Protein AF-A0A524K659-F1 (afdb_monomer)

Mean predicted aligned error: 11.23 Å

Structure (mmCIF, N/CA/C/O backbone):
data_AF-A0A524K659-F1
#
_entry.id   AF-A0A524K659-F1
#
loop_
_atom_site.group_PDB
_atom_site.id
_atom_site.type_symbol
_atom_site.label_atom_id
_atom_site.label_alt_id
_atom_site.label_comp_id
_atom_site.label_asym_id
_atom_site.label_entity_id
_atom_site.label_seq_id
_atom_site.pdbx_PDB_ins_code
_atom_site.Cartn_x
_atom_site.Cartn_y
_atom_site.Cartn_z
_atom_site.occupancy
_atom_site.B_iso_or_equiv
_atom_site.auth_seq_id
_atom_site.auth_comp_id
_atom_site.auth_asym_id
_atom_site.auth_atom_id
_atom_site.pdbx_PDB_model_num
ATOM 1 N N . MET A 1 1 ? -24.988 19.907 62.486 1.00 38.59 1 MET A N 1
ATOM 2 C CA . MET A 1 1 ? -24.128 20.041 61.292 1.00 38.59 1 MET A CA 1
ATOM 3 C C . MET A 1 1 ? -24.086 18.661 60.640 1.00 38.59 1 MET A C 1
ATOM 5 O O . MET A 1 1 ? -23.495 17.767 61.225 1.00 38.59 1 MET A O 1
ATOM 9 N N . LYS A 1 2 ? -24.853 18.416 59.565 1.00 42.53 2 LYS A N 1
ATOM 10 C CA . LYS A 1 2 ? -24.821 17.120 58.858 1.00 42.53 2 LYS A CA 1
ATOM 11 C C . LYS A 1 2 ? -23.506 17.063 58.080 1.00 42.53 2 LYS A C 1
ATOM 13 O O . LYS A 1 2 ? -23.316 17.864 57.170 1.00 42.53 2 LYS A O 1
ATOM 18 N N . THR A 1 3 ? -22.598 16.177 58.468 1.00 45.66 3 THR A N 1
ATOM 19 C CA . THR A 1 3 ? -21.367 15.904 57.721 1.00 45.66 3 THR A CA 1
ATOM 20 C C . THR A 1 3 ? -21.771 15.286 56.385 1.00 45.66 3 THR A C 1
ATOM 22 O O . THR A 1 3 ? -22.383 14.218 56.377 1.00 45.66 3 THR A O 1
ATOM 25 N N . ARG A 1 4 ? -21.515 15.971 55.264 1.00 50.81 4 ARG A N 1
ATOM 26 C CA . ARG A 1 4 ? -21.726 15.377 53.937 1.00 50.81 4 ARG A CA 1
ATOM 27 C C . ARG A 1 4 ? -20.759 14.196 53.784 1.00 50.81 4 ARG A C 1
ATOM 29 O O . ARG A 1 4 ? -19.587 14.330 54.134 1.00 50.81 4 ARG A O 1
ATOM 36 N N . LYS A 1 5 ? -21.250 13.045 53.321 1.00 61.84 5 LYS A N 1
ATOM 37 C CA . LYS A 1 5 ? -20.415 11.873 53.019 1.00 61.84 5 LYS A CA 1
ATOM 38 C C . LYS A 1 5 ? -19.770 12.053 51.642 1.00 61.84 5 LYS A C 1
ATOM 40 O O . LYS A 1 5 ? -20.394 12.602 50.739 1.00 61.84 5 LYS A O 1
ATOM 45 N N . THR A 1 6 ? -18.533 11.594 51.492 1.00 60.25 6 THR A N 1
ATOM 46 C CA . THR A 1 6 ? -17.820 11.517 50.208 1.00 60.25 6 THR A CA 1
ATOM 47 C C . THR A 1 6 ? -17.787 10.069 49.729 1.00 60.25 6 THR A C 1
ATOM 49 O O . THR A 1 6 ? -17.482 9.187 50.534 1.00 60.25 6 THR A O 1
ATOM 52 N N . LEU A 1 7 ? -18.078 9.823 48.451 1.00 65.19 7 LEU A N 1
ATOM 53 C CA . LEU A 1 7 ? -18.000 8.502 47.822 1.00 65.19 7 LEU A CA 1
ATOM 54 C C . LEU A 1 7 ? -16.915 8.490 46.746 1.00 65.19 7 LEU A C 1
ATOM 56 O O . LEU A 1 7 ? -16.752 9.463 46.016 1.00 65.19 7 LEU A O 1
ATOM 60 N N . THR A 1 8 ? -16.197 7.374 46.646 1.00 66.25 8 THR A N 1
ATOM 61 C CA . THR A 1 8 ? -15.222 7.128 45.581 1.00 66.25 8 THR A CA 1
ATOM 62 C C . THR A 1 8 ? -15.855 6.336 44.447 1.00 66.25 8 THR A C 1
ATOM 64 O O . THR A 1 8 ? -16.403 5.262 44.698 1.00 66.25 8 THR A O 1
ATOM 67 N N . GLY A 1 9 ? -15.766 6.851 43.222 1.00 55.44 9 GLY A N 1
ATOM 68 C CA . GLY A 1 9 ? -16.261 6.195 42.012 1.00 55.44 9 GLY A CA 1
ATOM 69 C C . GLY A 1 9 ? -15.126 5.778 41.078 1.00 55.44 9 GLY A C 1
ATOM 70 O O . GLY A 1 9 ? -14.183 6.541 40.863 1.00 55.44 9 GLY A O 1
ATOM 71 N N . PHE A 1 10 ? -15.231 4.576 40.518 1.00 50.06 10 PHE A N 1
ATOM 72 C CA . PHE A 1 10 ? -14.359 4.072 39.462 1.00 50.06 10 PHE A CA 1
ATOM 73 C C . PHE A 1 10 ? -15.235 3.474 38.360 1.00 50.06 10 PHE A C 1
ATOM 75 O O . PHE A 1 10 ? -16.047 2.596 38.653 1.00 50.06 10 PHE A O 1
ATOM 82 N N . SER A 1 11 ? -15.079 3.954 37.125 1.00 49.84 11 SER A N 1
ATOM 83 C CA . SER A 1 11 ? -15.721 3.367 35.948 1.00 49.84 11 SER A CA 1
ATOM 84 C C . SER A 1 11 ? -14.648 2.778 35.044 1.00 49.84 11 SER A C 1
ATOM 86 O O . SER A 1 11 ? -13.688 3.463 34.686 1.00 49.84 11 SER A O 1
ATOM 88 N N . LEU A 1 12 ? -14.818 1.509 34.675 1.00 43.81 12 LEU A N 1
ATOM 89 C CA . LEU A 1 12 ? -14.002 0.871 33.650 1.00 43.81 12 LEU A CA 1
ATOM 90 C C . LEU A 1 12 ? -14.621 1.211 32.295 1.00 43.81 12 LEU A C 1
ATOM 92 O O . LEU A 1 12 ? -15.810 0.966 32.094 1.00 43.81 12 LEU A O 1
ATOM 96 N N . LEU A 1 13 ? -13.850 1.794 31.379 1.00 50.06 13 LEU A N 1
ATOM 97 C CA . LEU A 1 13 ? -14.360 2.108 30.052 1.00 50.06 13 LEU A CA 1
ATOM 98 C C . LEU A 1 13 ? -14.049 0.945 29.105 1.00 50.06 13 LEU A C 1
ATOM 100 O O . LEU A 1 13 ? -12.977 0.870 28.504 1.00 50.06 13 LEU A O 1
ATOM 104 N N . VAL A 1 14 ? -15.001 0.024 28.951 1.00 40.69 14 VAL A N 1
ATOM 105 C CA . VAL A 1 14 ? -14.928 -0.995 27.899 1.00 40.69 14 VAL A CA 1
ATOM 106 C C . VAL A 1 14 ? -15.462 -0.382 26.607 1.00 40.69 14 VAL A C 1
ATOM 108 O O . VAL A 1 14 ? -16.629 -0.528 26.248 1.00 40.69 14 VAL A O 1
ATOM 111 N N . VAL A 1 15 ? -14.597 0.329 25.880 1.00 41.97 15 VAL A N 1
ATOM 112 C CA . VAL A 1 15 ? -14.865 0.603 24.463 1.00 41.97 15 VAL A CA 1
ATOM 113 C C . VAL A 1 15 ? -14.817 -0.744 23.755 1.00 41.97 15 VAL A C 1
ATOM 115 O O . VAL A 1 15 ? -13.796 -1.434 23.799 1.00 41.97 15 VAL A O 1
ATOM 118 N N . ALA A 1 16 ? -15.963 -1.146 23.202 1.00 33.41 16 ALA A N 1
ATOM 119 C CA . ALA A 1 16 ? -16.178 -2.457 22.613 1.00 33.41 16 ALA A CA 1
ATOM 120 C C . ALA A 1 16 ? -15.005 -2.857 21.710 1.00 33.41 16 ALA A C 1
ATOM 122 O O . ALA A 1 16 ? -14.589 -2.104 20.827 1.00 33.41 16 ALA A O 1
ATOM 123 N N . ALA A 1 17 ? -14.486 -4.062 21.947 1.00 31.80 17 ALA A N 1
ATOM 124 C CA . ALA A 1 17 ? -13.570 -4.712 21.033 1.00 31.80 17 ALA A CA 1
ATOM 125 C C . ALA A 1 17 ? -14.246 -4.787 19.662 1.00 31.80 17 ALA A C 1
ATOM 127 O O . ALA A 1 17 ? -15.319 -5.379 19.522 1.00 31.80 17 ALA A O 1
ATOM 128 N N . VAL A 1 18 ? -13.612 -4.179 18.662 1.00 33.12 18 VAL A N 1
ATOM 129 C CA . VAL A 1 18 ? -13.949 -4.421 17.265 1.00 33.12 18 VAL A CA 1
ATOM 130 C C . VAL A 1 18 ? -13.752 -5.917 17.058 1.00 33.12 18 VAL A C 1
ATOM 132 O O . VAL A 1 18 ? -12.634 -6.427 17.128 1.00 33.12 18 VAL A O 1
ATOM 135 N N . SER A 1 19 ? -14.844 -6.657 16.874 1.00 31.03 19 SER A N 1
ATOM 136 C CA . SER A 1 19 ? -14.744 -8.000 16.325 1.00 31.03 19 SER A CA 1
ATOM 137 C C . SER A 1 19 ? -14.055 -7.846 14.977 1.00 31.03 19 SER A C 1
ATOM 139 O O . SER A 1 19 ? -14.609 -7.180 14.105 1.00 31.03 19 SER A O 1
ATOM 141 N N . ALA A 1 20 ? -12.854 -8.410 14.830 1.00 37.00 20 ALA A N 1
ATOM 142 C CA . ALA A 1 20 ? -12.132 -8.467 13.567 1.00 37.00 20 ALA A CA 1
ATOM 143 C C . ALA A 1 20 ? -12.923 -9.343 12.581 1.00 37.00 20 ALA A C 1
ATOM 145 O O . ALA A 1 20 ? -12.618 -10.512 12.350 1.00 37.00 20 ALA A O 1
ATOM 146 N N . THR A 1 21 ? -14.013 -8.799 12.044 1.00 36.50 21 THR A N 1
ATOM 147 C CA . THR A 1 21 ? -14.604 -9.273 10.802 1.00 36.50 21 THR A CA 1
ATOM 148 C C . THR A 1 21 ? -13.563 -9.096 9.707 1.00 36.50 21 THR A C 1
ATOM 150 O O . THR A 1 21 ? -12.710 -8.215 9.809 1.00 36.50 21 THR A O 1
ATOM 153 N N . ALA A 1 22 ? -13.598 -9.974 8.702 1.00 40.53 22 ALA A N 1
ATOM 154 C CA . ALA A 1 22 ? -12.659 -9.979 7.585 1.00 40.53 22 ALA A CA 1
ATOM 155 C C . ALA A 1 22 ? -12.294 -8.549 7.151 1.00 40.53 22 ALA A C 1
ATOM 157 O O . ALA A 1 22 ? -13.181 -7.762 6.824 1.00 40.53 22 ALA A O 1
ATOM 158 N N . VAL A 1 23 ? -10.999 -8.215 7.189 1.00 51.50 23 VAL A N 1
ATOM 159 C CA . VAL A 1 23 ? -10.498 -6.948 6.648 1.00 51.50 23 VAL A CA 1
ATOM 160 C C . VAL A 1 23 ? -10.640 -7.071 5.138 1.00 51.50 23 VAL A C 1
ATOM 162 O O . VAL A 1 23 ? -9.907 -7.828 4.502 1.00 51.50 23 VAL A O 1
ATOM 165 N N . ALA A 1 24 ? -11.677 -6.435 4.607 1.00 53.34 24 ALA A N 1
ATOM 166 C CA . ALA A 1 24 ? -11.970 -6.337 3.188 1.00 53.34 24 ALA A CA 1
ATOM 167 C C . ALA A 1 24 ? -12.058 -4.849 2.845 1.00 53.34 24 ALA A C 1
ATOM 169 O O . ALA A 1 24 ? -13.126 -4.334 2.531 1.00 53.34 24 ALA A O 1
ATOM 170 N N . GLU A 1 25 ? -10.931 -4.153 2.984 1.00 63.50 25 GLU A N 1
ATOM 171 C CA . GLU A 1 25 ? -10.780 -2.776 2.527 1.00 63.50 25 GLU A CA 1
ATOM 172 C C . GLU A 1 25 ? -9.409 -2.584 1.868 1.00 63.50 25 GLU A C 1
ATOM 174 O O . GLU A 1 25 ? -8.456 -3.293 2.213 1.00 63.50 25 GLU A O 1
ATOM 179 N N . PRO A 1 26 ? -9.291 -1.615 0.941 1.00 78.62 26 PRO A N 1
ATOM 180 C CA . PRO A 1 26 ? -8.008 -1.112 0.476 1.00 78.62 26 PRO A CA 1
ATOM 181 C C . PRO A 1 26 ? -7.116 -0.762 1.665 1.00 78.62 26 PRO A C 1
ATOM 183 O O . PRO A 1 26 ? -7.436 0.134 2.443 1.00 78.62 26 PRO A O 1
ATOM 186 N N . VAL A 1 27 ? -5.990 -1.453 1.809 1.00 85.75 27 VAL A N 1
ATOM 187 C CA . VAL A 1 27 ? -5.024 -1.154 2.860 1.00 85.75 27 VAL A CA 1
ATOM 188 C C . VAL A 1 27 ? -4.059 -0.088 2.332 1.00 85.75 27 VAL A C 1
ATOM 190 O O . VAL A 1 27 ? -3.315 -0.359 1.378 1.00 85.75 27 VAL A O 1
ATOM 193 N N . PRO A 1 28 ? -4.073 1.128 2.900 1.00 88.62 28 PRO A N 1
ATOM 194 C CA . PRO A 1 28 ? -3.267 2.235 2.408 1.00 88.62 28 PRO A CA 1
ATOM 195 C C . PRO A 1 28 ? -1.779 2.010 2.676 1.00 88.62 28 PRO A C 1
ATOM 197 O O . PRO A 1 28 ? -1.383 1.487 3.716 1.00 88.62 28 PRO A O 1
ATOM 200 N N . ILE A 1 29 ? -0.949 2.449 1.733 1.00 93.19 29 ILE A N 1
ATOM 201 C CA . ILE A 1 29 ? 0.504 2.500 1.894 1.00 93.19 29 ILE A CA 1
ATOM 202 C C . ILE A 1 29 ? 0.888 3.825 2.559 1.00 93.19 29 ILE A C 1
ATOM 204 O O . ILE A 1 29 ? 0.392 4.892 2.185 1.00 93.19 29 ILE A O 1
ATOM 208 N N . ASP A 1 30 ? 1.804 3.768 3.523 1.00 91.31 30 ASP A N 1
ATOM 209 C CA . ASP A 1 30 ? 2.333 4.939 4.207 1.00 91.31 30 ASP A CA 1
ATOM 210 C C . ASP A 1 30 ? 3.157 5.815 3.258 1.00 91.31 30 ASP A C 1
ATOM 212 O O . ASP A 1 30 ? 4.291 5.503 2.889 1.00 91.31 30 ASP A O 1
ATOM 216 N N . THR A 1 31 ? 2.579 6.953 2.877 1.00 90.81 31 THR A N 1
ATOM 217 C CA . THR A 1 31 ? 3.250 7.977 2.058 1.00 90.81 31 THR A CA 1
ATOM 218 C C . THR A 1 31 ? 4.366 8.718 2.810 1.00 90.81 31 THR A C 1
ATOM 220 O O . THR A 1 31 ? 5.225 9.360 2.195 1.00 90.81 31 THR A O 1
ATOM 223 N N . THR A 1 32 ? 4.372 8.644 4.143 1.00 89.12 32 THR A N 1
ATOM 224 C CA . THR A 1 32 ? 5.349 9.310 5.010 1.00 89.12 32 THR A CA 1
ATOM 225 C C . THR A 1 32 ? 6.541 8.416 5.340 1.00 89.12 32 THR A C 1
ATOM 227 O O . THR A 1 32 ? 7.634 8.944 5.589 1.00 89.12 32 THR A O 1
ATOM 230 N N . ASP A 1 33 ? 6.388 7.095 5.224 1.00 91.19 33 ASP A N 1
ATOM 231 C CA . ASP A 1 33 ? 7.458 6.132 5.464 1.00 91.19 33 ASP A CA 1
ATOM 232 C C . ASP A 1 33 ? 8.613 6.323 4.454 1.00 91.19 33 ASP A C 1
ATOM 234 O O . ASP A 1 33 ? 8.408 6.253 3.236 1.00 91.19 33 ASP A O 1
ATOM 238 N N . PRO A 1 34 ? 9.849 6.596 4.920 1.00 90.00 34 PRO A N 1
ATOM 239 C CA . PRO A 1 34 ? 11.009 6.746 4.045 1.00 90.00 34 PRO A CA 1
ATOM 240 C C . PRO A 1 34 ? 11.458 5.451 3.349 1.00 90.00 34 PRO A C 1
ATOM 242 O O . PRO A 1 34 ? 12.243 5.540 2.409 1.00 90.00 34 PRO A O 1
ATOM 245 N N . GLN A 1 35 ? 11.031 4.276 3.814 1.00 92.06 35 GLN A N 1
ATOM 246 C CA . GLN A 1 35 ? 11.352 2.977 3.215 1.00 92.06 35 GLN A CA 1
ATOM 247 C C . GLN A 1 35 ? 10.416 2.617 2.057 1.00 92.06 35 GLN A C 1
ATOM 249 O O . GLN A 1 35 ? 10.751 1.772 1.228 1.00 92.06 35 GLN A O 1
ATOM 254 N N . THR A 1 36 ? 9.261 3.274 1.976 1.00 95.12 36 THR A N 1
ATOM 255 C CA . THR A 1 36 ? 8.282 3.029 0.926 1.00 95.12 36 THR A CA 1
ATOM 256 C C . THR A 1 36 ? 8.762 3.573 -0.423 1.00 95.12 36 THR A C 1
ATOM 258 O O . THR A 1 36 ? 9.353 4.649 -0.514 1.00 95.12 36 THR A O 1
ATOM 261 N N . GLY A 1 37 ? 8.448 2.862 -1.504 1.00 94.31 37 GLY A N 1
ATOM 262 C CA . GLY A 1 37 ? 8.675 3.293 -2.882 1.00 94.31 37 GLY A CA 1
ATOM 263 C C . GLY A 1 37 ? 9.589 2.354 -3.654 1.00 94.31 37 GLY A C 1
ATOM 264 O O . GLY A 1 37 ? 9.942 1.268 -3.194 1.00 94.31 37 GLY A O 1
ATOM 265 N N . MET A 1 38 ? 9.970 2.769 -4.862 1.00 92.12 38 MET A N 1
ATOM 266 C CA . MET A 1 38 ? 10.915 1.992 -5.651 1.00 92.12 38 MET A CA 1
ATOM 267 C C . MET A 1 38 ? 12.327 2.179 -5.127 1.00 92.12 38 MET A C 1
ATOM 269 O O . MET A 1 38 ? 12.765 3.299 -4.860 1.00 92.12 38 MET A O 1
ATOM 273 N N . THR A 1 39 ? 13.045 1.068 -5.021 1.00 88.75 39 THR A N 1
ATOM 274 C CA . THR A 1 39 ? 14.387 1.039 -4.434 1.00 88.75 39 THR A CA 1
ATOM 275 C C . THR A 1 39 ? 15.472 0.901 -5.495 1.00 88.75 39 THR A C 1
ATOM 277 O O . THR A 1 39 ? 16.550 1.484 -5.392 1.00 88.75 39 THR A O 1
ATOM 280 N N . GLN A 1 40 ? 15.207 0.146 -6.561 1.00 85.81 40 GLN A N 1
ATOM 281 C CA . GLN A 1 40 ? 16.169 -0.050 -7.644 1.00 85.81 40 GLN A CA 1
ATOM 282 C C . GLN A 1 40 ? 15.502 -0.579 -8.916 1.00 85.81 40 GLN A C 1
ATOM 284 O O . GLN A 1 40 ? 14.459 -1.239 -8.871 1.00 85.81 40 GLN A O 1
ATOM 289 N N . ILE A 1 41 ? 16.168 -0.332 -10.044 1.00 87.56 41 ILE A N 1
ATOM 290 C CA . ILE A 1 41 ? 15.959 -1.057 -11.296 1.00 87.56 41 ILE A CA 1
ATOM 291 C C . ILE A 1 41 ? 17.274 -1.719 -11.667 1.00 87.56 41 ILE A C 1
ATOM 293 O O . ILE A 1 41 ? 18.345 -1.124 -11.568 1.00 87.56 41 ILE A O 1
ATOM 297 N N . TYR A 1 42 ? 17.173 -2.952 -12.128 1.00 88.94 42 TYR A N 1
ATOM 298 C CA . TYR A 1 42 ? 18.237 -3.625 -12.845 1.00 88.94 42 TYR A CA 1
ATOM 299 C C . TYR A 1 42 ? 17.832 -3.754 -14.311 1.00 88.94 42 TYR A C 1
ATOM 301 O O . TYR A 1 42 ? 16.687 -4.099 -14.604 1.00 88.94 42 TYR A O 1
ATOM 309 N N . SER A 1 43 ? 18.763 -3.522 -15.233 1.00 87.75 43 SER A N 1
ATOM 310 C CA . SER A 1 43 ? 18.538 -3.775 -16.654 1.00 87.75 43 SER A CA 1
ATOM 311 C C . SER A 1 43 ? 19.700 -4.523 -17.276 1.00 87.75 43 SER A C 1
ATOM 313 O O . SER A 1 43 ? 20.836 -4.053 -17.245 1.00 87.75 43 SER A O 1
ATOM 315 N N . ALA A 1 44 ? 19.404 -5.620 -17.974 1.00 84.94 44 ALA A N 1
ATOM 316 C CA . ALA A 1 44 ? 20.421 -6.364 -18.708 1.00 84.94 44 ALA A CA 1
ATOM 317 C C . ALA A 1 44 ? 21.191 -5.498 -19.730 1.00 84.94 44 ALA A C 1
ATOM 319 O O . ALA A 1 44 ? 22.373 -5.735 -19.980 1.00 84.94 44 ALA A O 1
ATOM 320 N N . THR A 1 45 ? 20.545 -4.462 -20.277 1.00 85.50 45 THR A N 1
ATOM 321 C CA . THR A 1 45 ? 21.143 -3.508 -21.222 1.00 85.50 45 THR A CA 1
ATOM 322 C C . THR A 1 45 ? 22.247 -2.661 -20.589 1.00 85.50 45 THR A C 1
ATOM 324 O O . THR A 1 45 ? 23.270 -2.405 -21.224 1.00 85.50 45 THR A O 1
ATOM 327 N N . PHE A 1 46 ? 22.054 -2.207 -19.349 1.00 85.25 46 PHE A N 1
ATOM 328 C CA . PHE A 1 46 ? 22.949 -1.239 -18.707 1.00 85.25 46 PHE A CA 1
ATOM 329 C C . PHE A 1 46 ? 23.867 -1.865 -17.656 1.00 85.25 46 PHE A C 1
ATOM 331 O O . PHE A 1 46 ? 25.007 -1.408 -17.521 1.00 85.25 46 PHE A O 1
ATOM 338 N N . ASP A 1 47 ? 23.390 -2.902 -16.967 1.00 84.69 47 ASP A N 1
ATOM 339 C CA . ASP A 1 47 ? 24.059 -3.608 -15.870 1.00 84.69 47 ASP A CA 1
ATOM 340 C C . ASP A 1 47 ? 24.713 -4.937 -16.306 1.00 84.69 47 ASP A C 1
ATOM 342 O O . ASP A 1 47 ? 25.487 -5.517 -15.546 1.00 84.69 47 ASP A O 1
ATOM 346 N N . GLY A 1 48 ? 24.441 -5.419 -17.527 1.00 83.81 48 GLY A N 1
ATOM 347 C CA . GLY A 1 48 ? 24.896 -6.725 -18.026 1.00 83.81 48 GLY A CA 1
ATOM 348 C C . GLY A 1 48 ? 23.922 -7.859 -17.696 1.00 83.81 48 GLY A C 1
ATOM 349 O O . GLY A 1 48 ? 22.966 -7.645 -16.970 1.00 83.81 48 GLY A O 1
ATOM 350 N N . ALA A 1 49 ? 24.131 -9.063 -18.239 1.00 85.12 49 ALA A N 1
ATOM 351 C CA . ALA A 1 49 ? 23.180 -10.182 -18.144 1.00 85.12 49 ALA A CA 1
ATOM 352 C C . ALA A 1 49 ? 22.967 -10.725 -16.713 1.00 85.12 49 ALA A C 1
ATOM 354 O O . ALA A 1 49 ? 23.849 -10.608 -15.860 1.00 85.12 49 ALA A O 1
ATOM 355 N N . MET A 1 50 ? 21.804 -11.351 -16.473 1.00 87.88 50 MET A N 1
ATOM 356 C CA . MET A 1 50 ? 21.478 -11.967 -15.179 1.00 87.88 50 MET A CA 1
ATOM 357 C C . MET A 1 50 ? 22.451 -13.104 -14.874 1.00 87.88 50 MET A C 1
ATOM 359 O O . MET A 1 50 ? 22.810 -13.885 -15.761 1.00 87.88 50 MET A O 1
ATOM 363 N N . ALA A 1 51 ? 22.848 -13.223 -13.611 1.00 88.00 51 ALA A N 1
ATOM 364 C CA . ALA A 1 51 ? 23.617 -14.363 -13.149 1.00 88.00 51 ALA A CA 1
ATOM 365 C C . ALA A 1 51 ? 22.719 -15.607 -13.077 1.00 88.00 51 ALA A C 1
ATOM 367 O O . ALA A 1 51 ? 21.537 -15.527 -12.732 1.00 88.00 51 ALA A O 1
ATOM 368 N N . GLN A 1 52 ? 23.291 -16.771 -13.393 1.00 90.38 52 GLN A N 1
ATOM 369 C CA . GLN A 1 52 ? 22.609 -18.044 -13.180 1.00 90.38 52 GLN A CA 1
ATOM 370 C C . GLN A 1 52 ? 22.451 -18.322 -11.684 1.00 90.38 52 GLN A C 1
ATOM 372 O O . GLN A 1 52 ? 23.371 -18.082 -10.898 1.00 90.38 52 GLN A O 1
ATOM 377 N N . CYS A 1 53 ? 21.303 -18.888 -11.315 1.00 91.56 53 CYS A N 1
ATOM 378 C CA . CYS A 1 53 ? 21.041 -19.304 -9.945 1.00 91.56 53 CYS A CA 1
ATOM 379 C C . CYS A 1 53 ? 22.032 -20.379 -9.492 1.00 91.56 53 CYS A C 1
ATOM 381 O O . CYS A 1 53 ? 22.350 -21.309 -10.236 1.00 91.56 53 CYS A O 1
ATOM 383 N N . ASN A 1 54 ? 22.487 -20.272 -8.250 1.00 91.31 54 ASN A N 1
ATOM 384 C CA . ASN A 1 54 ? 23.374 -21.222 -7.593 1.00 91.31 54 ASN A CA 1
ATOM 385 C C . ASN A 1 54 ? 22.840 -21.575 -6.191 1.00 91.31 54 ASN A C 1
ATOM 387 O O . ASN A 1 54 ? 21.789 -21.094 -5.775 1.00 91.31 54 ASN A O 1
ATOM 391 N N . ALA A 1 55 ? 23.554 -22.433 -5.458 1.00 89.75 55 ALA A N 1
ATOM 392 C CA . ALA A 1 55 ? 23.116 -22.908 -4.142 1.00 89.75 55 ALA A CA 1
ATOM 393 C C . ALA A 1 55 ? 22.975 -21.800 -3.076 1.00 89.75 55 ALA A C 1
ATOM 395 O O . ALA A 1 55 ? 22.293 -22.017 -2.080 1.00 89.75 55 ALA A O 1
ATOM 396 N N . GLY A 1 56 ? 23.617 -20.642 -3.265 1.00 88.94 56 GLY A N 1
ATOM 397 C CA . GLY A 1 56 ? 23.495 -19.472 -2.393 1.00 88.94 56 GLY A CA 1
ATOM 398 C C . GLY A 1 56 ? 22.512 -18.411 -2.892 1.00 88.94 56 GLY A C 1
ATOM 399 O O . GLY A 1 56 ? 22.378 -17.379 -2.240 1.00 88.94 56 GLY A O 1
ATOM 400 N N . SER A 1 57 ? 21.853 -18.626 -4.035 1.00 89.25 57 SER A N 1
ATOM 401 C CA . SER A 1 57 ? 20.906 -17.658 -4.592 1.00 89.25 57 SER A CA 1
ATOM 402 C C . SER A 1 57 ? 19.619 -17.573 -3.756 1.00 89.25 57 SER A C 1
ATOM 404 O O . SER A 1 57 ? 19.194 -18.578 -3.176 1.00 89.25 57 SER A O 1
ATOM 406 N N . PRO A 1 58 ? 18.941 -16.411 -3.733 1.00 88.69 58 PRO A N 1
ATOM 407 C CA . PRO A 1 58 ? 17.620 -16.263 -3.138 1.00 88.69 58 PRO A CA 1
ATOM 408 C C . PRO A 1 58 ? 16.606 -17.238 -3.739 1.00 88.69 58 PRO A C 1
ATOM 410 O O . PRO A 1 58 ? 16.685 -17.599 -4.918 1.00 88.69 58 PRO A O 1
ATOM 413 N N . SER A 1 59 ? 15.592 -17.601 -2.952 1.00 88.69 59 SER A N 1
ATOM 414 C CA . SER A 1 59 ? 14.531 -18.535 -3.360 1.00 88.69 59 SER A CA 1
ATOM 415 C C . SER A 1 59 ? 13.824 -18.112 -4.655 1.00 88.69 59 SER A C 1
ATOM 417 O O . SER A 1 59 ? 13.524 -18.953 -5.506 1.00 88.69 59 SER A O 1
ATOM 419 N N . TYR A 1 60 ? 13.640 -16.803 -4.857 1.00 90.56 60 TYR A N 1
ATOM 420 C CA . TYR A 1 60 ? 13.008 -16.253 -6.055 1.00 90.56 60 TYR A CA 1
ATOM 421 C C . TYR A 1 60 ? 13.842 -16.417 -7.335 1.00 90.56 60 TYR A C 1
ATOM 423 O O . TYR A 1 60 ? 13.301 -16.255 -8.427 1.00 90.56 60 TYR A O 1
ATOM 431 N N . CYS A 1 61 ? 15.146 -16.708 -7.250 1.00 92.25 61 CYS A N 1
ATOM 432 C CA . CYS A 1 61 ? 16.023 -16.727 -8.425 1.00 92.25 61 CYS A CA 1
ATOM 433 C C . CYS A 1 61 ? 15.522 -17.722 -9.478 1.00 92.25 61 CYS A C 1
ATOM 435 O O . CYS A 1 61 ? 15.433 -17.404 -10.665 1.00 92.25 61 CYS A O 1
ATOM 437 N N . SER A 1 62 ? 15.138 -18.921 -9.030 1.00 91.69 62 SER A N 1
ATOM 438 C CA . SER A 1 62 ? 14.617 -19.977 -9.905 1.00 91.69 62 SER A CA 1
ATOM 439 C C . SER A 1 62 ? 13.351 -19.543 -10.650 1.00 91.69 62 SER A C 1
ATOM 441 O O . SER A 1 62 ? 13.207 -19.819 -11.837 1.00 91.69 62 SER A O 1
ATOM 443 N N . PHE A 1 63 ? 12.471 -18.797 -9.983 1.00 91.81 63 PHE A N 1
ATOM 444 C CA . PHE A 1 63 ? 11.227 -18.296 -10.556 1.00 91.81 63 PHE A CA 1
ATOM 445 C C . PHE A 1 63 ? 11.475 -17.306 -11.707 1.00 91.81 63 PHE A C 1
ATOM 447 O O . PHE A 1 63 ? 10.842 -17.380 -12.770 1.00 91.81 63 PHE A O 1
ATOM 454 N N . PHE A 1 64 ? 12.461 -16.425 -11.542 1.00 91.31 64 PHE A N 1
ATOM 455 C CA . PHE A 1 64 ? 12.840 -15.446 -12.559 1.00 91.31 64 PHE A CA 1
ATOM 456 C C . PHE A 1 64 ? 13.926 -15.927 -13.535 1.00 91.31 64 PHE A C 1
ATOM 458 O O . PHE A 1 64 ? 14.293 -15.192 -14.452 1.00 91.31 64 PHE A O 1
ATOM 465 N N . ASN A 1 65 ? 14.384 -17.178 -13.407 1.00 90.19 65 ASN A N 1
ATOM 466 C CA . ASN A 1 65 ? 15.465 -17.776 -14.201 1.00 90.19 65 ASN A CA 1
ATOM 467 C C . ASN A 1 65 ? 16.801 -17.013 -14.114 1.00 90.19 65 ASN A C 1
ATOM 469 O O . ASN A 1 65 ? 17.573 -16.990 -15.074 1.00 90.19 65 ASN A O 1
ATOM 473 N N . GLY A 1 66 ? 17.073 -16.392 -12.971 1.00 90.06 66 GLY A N 1
ATOM 474 C CA . GLY A 1 66 ? 18.289 -15.627 -12.740 1.00 90.06 66 GLY A CA 1
ATOM 475 C C . GLY A 1 66 ? 18.092 -14.529 -11.708 1.00 90.06 66 GLY A C 1
ATOM 476 O O . GLY A 1 66 ? 16.970 -14.178 -11.343 1.00 90.06 66 GLY A O 1
ATOM 477 N N . GLU A 1 67 ? 19.208 -13.981 -11.251 1.00 88.19 67 GLU A N 1
ATOM 478 C CA . GLU A 1 67 ? 19.238 -12.831 -10.354 1.00 88.19 67 GLU A CA 1
ATOM 479 C C . GLU A 1 67 ? 20.198 -11.764 -10.891 1.00 88.19 67 GLU A C 1
ATOM 481 O O . GLU A 1 67 ? 21.137 -12.092 -11.632 1.00 88.19 67 GLU A O 1
ATOM 486 N N . PRO A 1 68 ? 20.002 -10.479 -10.542 1.00 86.25 68 PRO A N 1
ATOM 487 C CA . PRO A 1 68 ? 21.028 -9.481 -10.784 1.00 86.25 68 PRO A CA 1
ATOM 488 C C . PRO A 1 68 ? 22.344 -9.955 -10.160 1.00 86.25 68 PRO A C 1
ATOM 490 O O . PRO A 1 68 ? 22.334 -10.373 -9.000 1.00 86.25 68 PRO A O 1
ATOM 493 N N . PRO A 1 69 ? 23.479 -9.875 -10.876 1.00 75.62 69 PRO A N 1
ATOM 494 C CA . PRO A 1 69 ? 24.760 -10.274 -10.319 1.00 75.62 69 PRO A CA 1
ATOM 495 C C . PRO A 1 69 ? 24.988 -9.595 -8.958 1.00 75.62 69 PRO A C 1
ATOM 497 O O . PRO A 1 69 ? 24.714 -8.392 -8.834 1.00 75.62 69 PRO A O 1
ATOM 500 N N . PRO A 1 70 ? 25.519 -10.321 -7.954 1.00 65.56 70 PRO A N 1
ATOM 501 C CA . PRO A 1 70 ? 25.778 -9.780 -6.617 1.00 65.56 70 PRO A CA 1
ATOM 502 C C . PRO A 1 70 ? 26.796 -8.624 -6.617 1.00 65.56 70 PRO A C 1
ATOM 504 O O . PRO A 1 70 ? 26.976 -7.965 -5.596 1.00 65.56 70 PRO A O 1
ATOM 507 N N . SER A 1 71 ? 27.418 -8.339 -7.769 1.00 48.81 71 SER A N 1
ATOM 508 C CA . SER A 1 71 ? 28.440 -7.309 -7.941 1.00 48.81 71 SER A CA 1
ATOM 509 C C . SER A 1 71 ? 28.214 -6.457 -9.207 1.00 48.81 71 SER A C 1
ATOM 511 O O . SER A 1 71 ? 28.781 -6.770 -10.255 1.00 48.81 71 SER A O 1
ATOM 513 N N . PRO A 1 72 ? 27.444 -5.353 -9.161 1.00 54.16 72 PRO A N 1
ATOM 514 C CA . PRO A 1 72 ? 27.694 -4.202 -10.029 1.00 54.16 72 PRO A CA 1
ATOM 515 C C . PRO A 1 72 ? 28.886 -3.388 -9.468 1.00 54.16 72 PRO A C 1
ATOM 517 O O . PRO A 1 72 ? 29.281 -3.596 -8.316 1.00 54.16 72 PRO A O 1
ATOM 520 N N . PRO A 1 73 ? 29.496 -2.453 -10.219 1.00 48.06 73 PRO A N 1
ATOM 521 C CA . PRO A 1 73 ? 30.537 -1.579 -9.677 1.00 48.06 73 PRO A CA 1
ATOM 522 C C . PRO A 1 73 ? 29.947 -0.614 -8.633 1.00 48.06 73 PRO A C 1
ATOM 524 O O . PRO A 1 73 ? 29.577 0.489 -8.990 1.00 48.06 73 PRO A O 1
ATOM 527 N N . ALA A 1 74 ? 29.842 -1.014 -7.360 1.00 52.78 74 ALA A N 1
ATOM 528 C CA . ALA A 1 74 ? 29.390 -0.236 -6.185 1.00 52.78 74 ALA A CA 1
ATOM 529 C C . ALA A 1 74 ? 28.012 0.486 -6.256 1.00 52.78 74 ALA A C 1
ATOM 531 O O . ALA A 1 74 ? 27.464 0.824 -5.212 1.00 52.78 74 ALA A O 1
ATOM 532 N N . ILE A 1 75 ? 27.432 0.700 -7.441 1.00 61.34 75 ILE A N 1
ATOM 533 C CA . ILE A 1 75 ? 26.191 1.4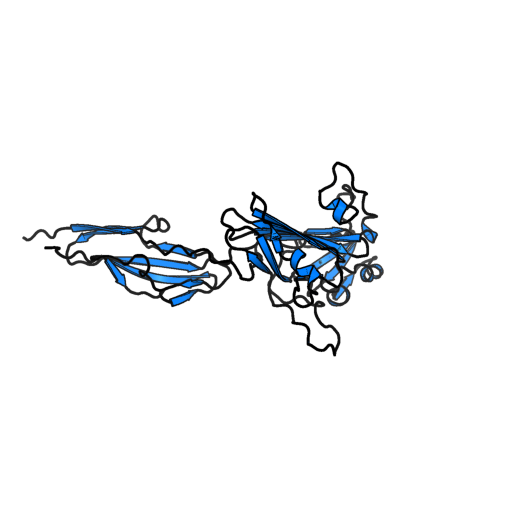21 -7.741 1.00 61.34 75 ILE A CA 1
ATOM 534 C C . ILE A 1 75 ? 25.550 0.725 -8.957 1.00 61.34 75 ILE A C 1
ATOM 536 O O . ILE A 1 75 ? 26.246 0.369 -9.912 1.00 61.34 75 ILE A O 1
ATOM 540 N N . ARG A 1 76 ? 24.229 0.499 -8.924 1.00 77.81 76 ARG A N 1
ATOM 541 C CA . ARG A 1 76 ? 23.454 0.057 -10.100 1.00 77.81 76 ARG A CA 1
ATOM 542 C C . ARG A 1 76 ? 23.597 1.088 -11.219 1.00 77.81 76 ARG A C 1
ATOM 544 O O . ARG A 1 76 ? 23.669 2.285 -10.956 1.00 77.81 76 ARG A O 1
ATOM 551 N N . ALA A 1 77 ? 23.596 0.647 -12.473 1.00 86.12 77 ALA A N 1
ATOM 552 C CA . ALA A 1 77 ? 23.638 1.568 -13.598 1.00 86.12 77 ALA A CA 1
ATOM 553 C C . ALA A 1 77 ? 22.369 2.422 -13.684 1.00 86.12 77 ALA A C 1
ATOM 555 O O . ALA A 1 77 ? 22.424 3.466 -14.317 1.00 86.12 77 ALA A O 1
ATOM 556 N N . ILE A 1 78 ? 21.256 2.006 -13.073 1.00 87.44 78 ILE A N 1
ATOM 557 C CA . ILE A 1 78 ? 20.006 2.767 -13.026 1.00 87.44 78 ILE A CA 1
ATOM 558 C C . ILE A 1 78 ? 19.582 2.960 -11.569 1.00 87.44 78 ILE A C 1
ATOM 560 O O . ILE A 1 78 ? 19.513 1.999 -10.803 1.00 87.44 78 ILE A O 1
ATOM 564 N N . THR A 1 79 ? 19.266 4.196 -11.191 1.00 86.81 79 THR A N 1
ATOM 565 C CA . THR A 1 79 ? 18.799 4.546 -9.843 1.00 86.81 79 THR A CA 1
ATOM 566 C C . THR A 1 79 ? 17.631 5.523 -9.887 1.00 86.81 79 THR A C 1
ATOM 568 O O . THR A 1 79 ? 17.515 6.325 -10.813 1.00 86.81 79 THR A O 1
ATOM 571 N N . PHE A 1 80 ? 16.807 5.502 -8.842 1.00 87.38 80 PHE A N 1
ATOM 572 C CA . PHE A 1 80 ? 15.792 6.522 -8.586 1.00 87.38 80 PHE A CA 1
ATOM 573 C C . PHE A 1 80 ? 16.354 7.618 -7.689 1.00 87.38 80 PHE A C 1
ATOM 575 O O . PHE A 1 80 ? 17.205 7.348 -6.840 1.00 87.38 80 PHE A O 1
ATOM 582 N N . THR A 1 81 ? 15.884 8.849 -7.868 1.00 85.94 81 THR A N 1
ATOM 583 C CA . THR A 1 81 ? 16.211 9.951 -6.959 1.00 85.94 81 THR A CA 1
ATOM 584 C C . THR A 1 81 ? 14.921 10.619 -6.486 1.00 85.94 81 THR A C 1
ATOM 586 O O . THR A 1 81 ? 14.246 11.219 -7.316 1.00 85.94 81 THR A O 1
ATOM 589 N N . PRO A 1 82 ? 14.575 10.574 -5.185 1.00 88.62 82 PRO A N 1
ATOM 590 C CA . PRO A 1 82 ? 15.280 9.888 -4.094 1.00 88.62 82 PRO A CA 1
ATOM 591 C C . PRO A 1 82 ? 15.184 8.351 -4.183 1.00 88.62 82 PRO A C 1
ATOM 593 O O . PRO A 1 82 ? 14.405 7.812 -4.963 1.00 88.62 82 PRO A O 1
ATOM 596 N N . ASN A 1 83 ? 15.996 7.654 -3.383 1.00 86.44 83 ASN A N 1
ATOM 597 C CA . ASN A 1 83 ? 15.941 6.203 -3.200 1.00 86.44 83 ASN A CA 1
ATOM 598 C C . ASN A 1 83 ? 15.815 5.880 -1.696 1.00 86.44 83 ASN A C 1
ATOM 600 O O . ASN A 1 83 ? 16.750 6.206 -0.958 1.00 86.44 83 ASN A O 1
ATOM 604 N N . PRO A 1 84 ? 14.725 5.246 -1.233 1.00 91.31 84 PRO A N 1
ATOM 605 C CA . PRO A 1 84 ? 13.529 4.874 -1.996 1.00 91.31 84 PRO A CA 1
ATOM 606 C C . PRO A 1 84 ? 12.776 6.086 -2.564 1.00 91.31 84 PRO A C 1
ATOM 608 O O . PRO A 1 84 ? 12.870 7.197 -2.036 1.00 91.31 84 PRO A O 1
ATOM 611 N N . SER A 1 85 ? 12.028 5.887 -3.652 1.00 91.69 85 SER A N 1
ATOM 612 C CA . SER A 1 85 ? 11.345 6.979 -4.367 1.00 91.69 85 SER A CA 1
ATOM 613 C C . SER A 1 85 ? 10.143 7.581 -3.640 1.00 91.69 85 SER A C 1
ATOM 615 O O . SER A 1 85 ? 9.589 8.561 -4.133 1.00 91.69 85 SER A O 1
ATOM 617 N N . ARG A 1 86 ? 9.711 6.999 -2.511 1.00 93.12 86 ARG A N 1
ATOM 618 C CA . ARG A 1 86 ? 8.407 7.250 -1.872 1.00 93.12 86 ARG A CA 1
ATOM 619 C C . ARG A 1 86 ? 7.224 6.898 -2.772 1.00 93.12 86 ARG A C 1
ATOM 621 O O . ARG A 1 86 ? 7.372 6.611 -3.962 1.00 93.12 86 ARG A O 1
ATOM 628 N N . VAL A 1 87 ? 6.039 6.905 -2.173 1.00 94.88 87 VAL A N 1
ATOM 629 C CA . VAL A 1 87 ? 4.747 6.847 -2.864 1.00 94.88 87 VAL A CA 1
ATOM 630 C C . VAL A 1 87 ? 3.919 8.064 -2.476 1.00 94.88 87 VAL A C 1
ATOM 632 O O . VAL A 1 87 ? 4.165 8.701 -1.451 1.00 94.88 87 VAL A O 1
ATOM 635 N N . VAL A 1 88 ? 2.938 8.394 -3.302 1.00 93.56 88 VAL A N 1
ATOM 636 C CA . VAL A 1 88 ? 2.019 9.517 -3.097 1.00 93.56 88 VAL A CA 1
ATOM 637 C C . VAL A 1 88 ? 0.590 9.081 -3.402 1.00 93.56 88 VAL A C 1
ATOM 639 O O . VAL A 1 88 ? 0.358 7.990 -3.915 1.00 93.56 88 VAL A O 1
ATOM 642 N N . SER A 1 89 ? -0.391 9.924 -3.095 1.00 89.44 89 SER A N 1
ATOM 643 C CA . SER A 1 89 ? -1.760 9.711 -3.568 1.00 89.44 89 SER A CA 1
ATOM 644 C C . SER A 1 89 ? -1.933 10.285 -4.978 1.00 89.44 89 SER A C 1
ATOM 646 O O . SER A 1 89 ? -1.413 11.359 -5.280 1.00 89.44 89 SER A O 1
ATOM 648 N N . GLY A 1 90 ? -2.645 9.575 -5.853 1.00 86.88 90 GLY A N 1
ATOM 649 C CA . GLY A 1 90 ? -2.921 10.006 -7.225 1.00 86.88 90 GLY A CA 1
ATOM 650 C C . GLY A 1 90 ? -3.250 8.837 -8.151 1.00 86.88 90 GLY A C 1
ATOM 651 O O . GLY A 1 90 ? -3.237 7.685 -7.729 1.00 86.88 90 GLY A O 1
ATOM 652 N N . VAL A 1 91 ? -3.551 9.131 -9.415 1.00 87.19 91 VAL A N 1
ATOM 653 C CA . VAL A 1 91 ? -3.836 8.117 -10.444 1.00 87.19 91 VAL A CA 1
ATOM 654 C C . VAL A 1 91 ? -2.575 7.905 -11.291 1.00 87.19 91 VAL A C 1
ATOM 656 O O . VAL A 1 91 ? -2.005 8.894 -11.755 1.00 87.19 91 VAL A O 1
ATOM 659 N N . PRO A 1 92 ? -2.082 6.664 -11.458 1.00 88.12 92 PRO A N 1
ATOM 660 C CA . PRO A 1 92 ? -1.010 6.373 -12.404 1.00 88.12 92 PRO A CA 1
ATOM 661 C C . PRO A 1 92 ? -1.426 6.629 -13.856 1.00 88.12 92 PRO A C 1
ATOM 663 O O . PRO A 1 92 ? -2.521 6.252 -14.272 1.00 88.12 92 PRO A O 1
ATOM 666 N N . ASP A 1 93 ? -0.522 7.207 -14.641 1.00 84.75 93 ASP A N 1
ATOM 667 C CA . ASP A 1 93 ? -0.711 7.440 -16.071 1.00 84.75 93 ASP A CA 1
ATOM 668 C C . ASP A 1 93 ? -0.229 6.241 -16.892 1.00 84.75 93 ASP A C 1
ATOM 670 O O . ASP A 1 93 ? 0.572 5.422 -16.437 1.00 84.75 93 ASP A O 1
ATOM 674 N N . GLY A 1 94 ? -0.687 6.142 -18.140 1.00 74.12 94 GLY A N 1
ATOM 675 C CA . GLY A 1 94 ? -0.213 5.115 -19.072 1.00 74.12 94 GLY A CA 1
ATOM 676 C C . GLY A 1 94 ? -0.596 3.682 -18.687 1.00 74.12 94 GLY A C 1
ATOM 677 O O . GLY A 1 94 ? -0.008 2.751 -19.232 1.00 74.12 94 GLY A O 1
ATOM 678 N N . ILE A 1 95 ? -1.561 3.520 -17.774 1.00 71.50 95 ILE A N 1
ATOM 679 C CA . ILE A 1 95 ? -2.201 2.257 -17.399 1.00 71.50 95 ILE A CA 1
ATOM 680 C C . ILE A 1 95 ? -3.707 2.407 -17.642 1.00 71.50 95 ILE A C 1
ATOM 682 O O . ILE A 1 95 ? -4.317 3.381 -17.205 1.00 71.50 95 ILE A O 1
ATOM 686 N N . GLY A 1 96 ? -4.319 1.458 -18.351 1.00 58.66 96 GLY A N 1
ATOM 687 C CA . GLY A 1 96 ? -5.704 1.577 -18.824 1.00 58.66 96 GLY A CA 1
ATOM 688 C C . GLY A 1 96 ? -5.800 2.024 -20.292 1.00 58.66 96 GLY A C 1
ATOM 689 O O . GLY A 1 96 ? -4.779 2.223 -20.951 1.00 58.66 96 GLY A O 1
ATOM 690 N N . PRO A 1 97 ? -7.010 2.103 -20.877 1.00 47.19 97 PRO A N 1
ATOM 691 C CA . PRO A 1 97 ? -7.203 2.044 -22.323 1.00 47.19 97 PRO A CA 1
ATOM 692 C C . PRO A 1 97 ? -6.713 3.321 -23.014 1.00 47.19 97 PRO A C 1
ATOM 694 O O . PRO A 1 97 ? -7.444 4.294 -23.168 1.00 47.19 97 PRO A O 1
ATOM 697 N N . GLY A 1 98 ? -5.477 3.286 -23.503 1.00 44.12 98 GLY A N 1
ATOM 698 C CA . GLY A 1 98 ? -4.894 4.333 -24.334 1.00 44.12 98 GLY A CA 1
ATOM 699 C C . GLY A 1 98 ? -5.423 4.402 -25.773 1.00 44.12 98 GLY A C 1
ATOM 700 O O . GLY A 1 98 ? -4.818 5.117 -26.563 1.00 44.12 98 GLY A O 1
ATOM 701 N N . LEU A 1 99 ? -6.501 3.696 -26.158 1.00 42.72 99 LEU A N 1
ATOM 702 C CA . LEU A 1 99 ? -7.112 3.825 -27.492 1.00 42.72 99 LEU A CA 1
ATOM 703 C C . LEU A 1 99 ? -8.638 3.566 -27.483 1.00 42.72 99 LEU A C 1
ATOM 705 O O . LEU A 1 99 ? -9.075 2.504 -27.033 1.00 42.72 99 LEU A O 1
ATOM 709 N N . PRO A 1 100 ? -9.467 4.473 -28.039 1.00 41.44 100 PRO A N 1
ATOM 710 C CA . PRO A 1 100 ? -10.839 4.137 -28.419 1.00 41.44 100 PRO A CA 1
ATOM 711 C C . PRO A 1 100 ? -10.851 3.161 -29.621 1.00 41.44 100 PRO A C 1
ATOM 713 O O . PRO A 1 100 ? -10.007 3.320 -30.506 1.00 41.44 100 PRO A O 1
ATOM 716 N N . PRO A 1 101 ? -11.815 2.216 -29.748 1.00 51.69 101 PRO A N 1
ATOM 717 C CA . PRO A 1 101 ? -1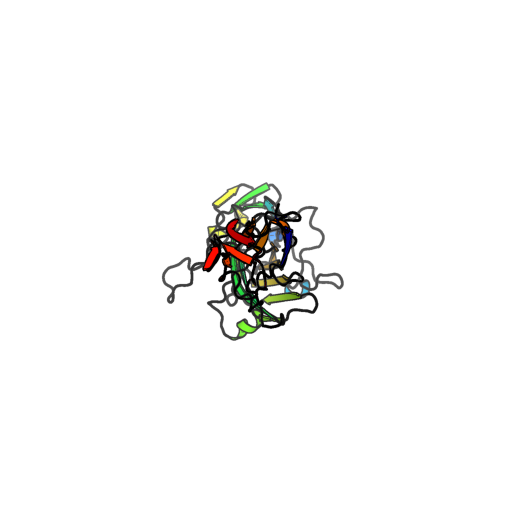2.873 1.823 -28.814 1.00 51.69 101 PRO A CA 1
ATOM 718 C C . PRO A 1 101 ? -12.787 0.324 -28.435 1.00 51.69 101 PRO A C 1
ATOM 720 O O . PRO A 1 101 ? -13.081 -0.546 -29.254 1.00 51.69 101 PRO A O 1
ATOM 723 N N . VAL A 1 102 ? -12.467 -0.002 -27.180 1.00 51.75 102 VAL A N 1
ATOM 724 C CA . VAL A 1 102 ? -12.725 -1.348 -26.626 1.00 51.75 102 VAL A CA 1
ATOM 725 C C . VAL A 1 102 ? -14.036 -1.342 -25.836 1.00 51.75 102 VAL A C 1
ATOM 727 O O . VAL A 1 102 ? -14.305 -0.426 -25.062 1.00 51.75 102 VAL A O 1
ATOM 730 N N . SER A 1 103 ? -14.888 -2.338 -26.090 1.00 51.75 103 SER A N 1
ATOM 731 C CA . SER A 1 103 ? -16.152 -2.572 -25.383 1.00 51.75 103 SER A CA 1
ATOM 732 C C . SER A 1 103 ? -16.105 -3.947 -24.710 1.00 51.75 103 SER A C 1
ATOM 734 O O . SER A 1 103 ? -15.879 -4.929 -25.421 1.00 51.75 103 SER A O 1
ATOM 736 N N . PRO A 1 104 ? -16.350 -4.049 -23.389 1.00 54.31 104 PRO A N 1
ATOM 737 C CA . PRO A 1 104 ? -16.702 -2.965 -22.461 1.00 54.31 104 PRO A CA 1
ATOM 738 C C . PRO A 1 104 ? -15.508 -2.043 -22.111 1.00 54.31 104 PRO A C 1
ATOM 740 O O . PRO A 1 104 ? -14.359 -2.454 -22.278 1.00 54.31 104 PRO A O 1
ATOM 743 N N . PRO A 1 105 ? -15.760 -0.804 -21.638 1.00 53.69 105 PRO A N 1
ATOM 744 C CA . PRO A 1 105 ? -14.712 0.091 -21.149 1.00 53.69 105 PRO A CA 1
ATOM 745 C C . PRO A 1 105 ? -13.919 -0.568 -20.017 1.00 53.69 105 PRO A C 1
ATOM 747 O O . PRO A 1 105 ? -14.508 -1.127 -19.092 1.00 53.69 105 PRO A O 1
ATOM 750 N N . GLN A 1 106 ? -12.593 -0.488 -20.084 1.00 55.78 106 GLN A N 1
ATOM 751 C CA . GLN A 1 106 ? -11.729 -0.907 -18.982 1.00 55.78 106 GLN A CA 1
ATOM 752 C C . GLN A 1 106 ? -11.862 0.071 -17.798 1.00 55.78 106 GLN A C 1
ATOM 754 O O . GLN A 1 106 ? -11.938 1.279 -18.044 1.00 55.78 106 GLN A O 1
ATOM 759 N N . PRO A 1 107 ? -11.892 -0.404 -16.537 1.00 58.50 107 PRO A N 1
ATOM 760 C CA . PRO A 1 107 ? -11.962 0.470 -15.366 1.00 58.50 107 PRO A CA 1
ATOM 761 C C . PRO A 1 107 ? -10.738 1.394 -15.282 1.00 58.50 107 PRO A C 1
ATOM 763 O O . PRO A 1 107 ? -9.608 0.947 -15.470 1.00 58.50 107 PRO A O 1
ATOM 766 N N . VAL A 1 108 ? -10.956 2.679 -14.990 1.00 64.38 108 VAL A N 1
ATOM 767 C CA . VAL A 1 108 ? -9.868 3.621 -14.670 1.00 64.38 108 VAL A CA 1
ATOM 768 C C . VAL A 1 108 ? -9.285 3.238 -13.302 1.00 64.38 108 VAL A C 1
ATOM 770 O O . VAL A 1 108 ? -10.078 2.970 -12.393 1.00 64.38 108 VAL A O 1
ATOM 773 N N . PRO A 1 109 ? -7.949 3.215 -13.119 1.00 73.50 109 PRO A N 1
ATOM 774 C CA . PRO A 1 109 ? -7.355 2.949 -11.813 1.00 73.50 109 PRO A CA 1
ATOM 775 C C . PRO A 1 109 ? -7.866 3.929 -10.752 1.00 73.50 109 PRO A C 1
ATOM 777 O O . PRO A 1 109 ? -7.981 5.132 -11.003 1.00 73.50 109 PRO A O 1
ATOM 780 N N . ALA A 1 110 ? -8.163 3.425 -9.555 1.00 79.25 110 ALA A N 1
ATOM 781 C CA . ALA A 1 110 ? -8.540 4.276 -8.433 1.00 79.25 110 ALA A CA 1
ATOM 782 C C . ALA A 1 110 ? -7.346 5.139 -7.998 1.00 79.25 110 ALA A C 1
ATOM 784 O O . ALA A 1 110 ? -6.205 4.676 -8.012 1.00 79.25 110 ALA A O 1
ATOM 785 N N . ALA A 1 111 ? -7.612 6.382 -7.595 1.00 83.88 111 ALA A N 1
ATOM 786 C CA . ALA A 1 111 ? -6.583 7.270 -7.071 1.00 83.88 111 ALA A CA 1
ATOM 787 C C . ALA A 1 111 ? -6.086 6.780 -5.703 1.00 83.88 111 ALA A C 1
ATOM 789 O O . ALA A 1 111 ? -6.897 6.477 -4.830 1.00 83.88 111 ALA A O 1
ATOM 790 N N . GLY A 1 112 ? -4.769 6.754 -5.499 1.00 88.38 112 GLY A N 1
ATOM 791 C CA . GLY A 1 112 ? -4.160 6.456 -4.205 1.00 88.38 112 GLY A CA 1
ATOM 792 C C . GLY A 1 112 ? -2.899 5.603 -4.299 1.00 88.38 112 GLY A C 1
ATOM 793 O O . GLY A 1 112 ? -2.426 5.280 -5.387 1.00 88.38 112 GLY A O 1
ATOM 794 N N . SER A 1 113 ? -2.374 5.248 -3.126 1.00 92.25 113 SER A N 1
ATOM 795 C CA . SER A 1 113 ? -1.365 4.202 -2.953 1.00 92.25 113 SER A CA 1
ATOM 796 C C . SER A 1 113 ? -1.862 3.209 -1.904 1.00 92.25 113 SER A C 1
ATOM 798 O O . SER A 1 113 ? -1.911 3.544 -0.725 1.00 92.25 113 SER A O 1
ATOM 800 N N . PHE A 1 114 ? -2.293 2.025 -2.334 1.00 90.88 114 PHE A N 1
ATOM 801 C CA . PHE A 1 114 ? -2.906 0.986 -1.508 1.00 90.88 114 PHE A CA 1
ATOM 802 C C . PHE A 1 114 ? -2.812 -0.391 -2.182 1.00 90.88 114 PHE A C 1
ATOM 804 O O . PHE A 1 114 ? -2.710 -0.494 -3.408 1.00 90.88 114 PHE A O 1
ATOM 811 N N . LEU A 1 115 ? -2.937 -1.451 -1.385 1.00 90.75 115 LEU A N 1
ATOM 812 C CA . LEU A 1 115 ? -3.235 -2.800 -1.873 1.00 90.75 115 LEU A CA 1
ATOM 813 C C . LEU A 1 115 ? -4.620 -3.215 -1.378 1.00 90.75 115 LEU A C 1
ATOM 815 O O . LEU A 1 115 ? -4.918 -3.091 -0.195 1.00 90.75 115 LEU A O 1
ATOM 819 N N . ASP A 1 116 ? -5.470 -3.705 -2.275 1.00 87.44 116 ASP A N 1
ATOM 820 C CA . ASP A 1 116 ? -6.764 -4.279 -1.909 1.00 87.44 116 ASP A CA 1
ATOM 821 C C . ASP A 1 116 ? -6.565 -5.759 -1.593 1.00 87.44 116 ASP A C 1
ATOM 823 O O . ASP A 1 116 ? -6.357 -6.596 -2.480 1.00 87.44 116 ASP A O 1
ATOM 827 N N . LEU A 1 117 ? -6.574 -6.049 -0.295 1.00 87.25 117 LEU A N 1
ATOM 828 C CA . LEU A 1 117 ? -6.315 -7.364 0.257 1.00 87.25 117 LEU A CA 1
ATOM 829 C C . LEU A 1 117 ? -7.535 -7.815 1.053 1.00 87.25 117 LEU A C 1
ATOM 831 O O . LEU A 1 117 ? -8.023 -7.101 1.924 1.00 87.25 117 LEU A O 1
ATOM 835 N N . THR A 1 118 ? -8.004 -9.033 0.802 1.00 86.31 118 THR A N 1
ATOM 836 C CA . THR A 1 118 ? -9.028 -9.682 1.624 1.00 86.31 118 THR A CA 1
ATOM 837 C C . THR A 1 118 ? -8.447 -10.887 2.329 1.00 86.31 118 THR A C 1
ATOM 839 O O . THR A 1 118 ? -7.975 -11.829 1.692 1.00 86.31 118 THR A O 1
ATOM 842 N N . ARG A 1 119 ? -8.532 -10.901 3.657 1.00 85.94 119 ARG A N 1
ATOM 843 C CA . ARG A 1 119 ? -8.129 -12.068 4.445 1.00 85.94 119 ARG A CA 1
ATOM 844 C C . ARG A 1 119 ? -9.283 -13.028 4.666 1.00 85.94 119 ARG A C 1
ATOM 846 O O . ARG A 1 119 ? -10.391 -12.621 5.013 1.00 85.94 119 ARG A O 1
ATOM 853 N N . ALA A 1 120 ? -9.001 -14.319 4.523 1.00 85.19 120 ALA A N 1
ATOM 854 C CA . ALA A 1 120 ? -9.951 -15.354 4.893 1.00 85.19 120 ALA A CA 1
ATOM 855 C C . ALA A 1 120 ? -10.148 -15.397 6.421 1.00 85.19 120 ALA A C 1
ATOM 857 O O . ALA A 1 120 ? -9.205 -15.120 7.173 1.00 85.19 120 ALA A O 1
ATOM 858 N N . PRO A 1 121 ? -11.346 -15.787 6.899 1.00 78.88 121 PRO A N 1
ATOM 859 C CA . PRO A 1 121 ? -11.592 -15.995 8.320 1.00 78.88 121 PRO A CA 1
ATOM 860 C C . PRO A 1 121 ? -10.529 -16.893 8.965 1.00 78.88 121 PRO A C 1
ATOM 862 O O . PRO A 1 121 ? -10.117 -17.906 8.393 1.00 78.88 121 PRO A O 1
ATOM 865 N N . GLY A 1 122 ? -10.086 -16.512 10.165 1.00 79.75 122 GLY A N 1
ATOM 866 C CA . GLY A 1 122 ? -9.052 -17.242 10.901 1.00 79.75 122 GLY A CA 1
ATOM 867 C C . GLY A 1 122 ? -7.629 -17.070 10.360 1.00 79.75 122 GLY A C 1
ATOM 868 O O . GLY A 1 122 ? -6.784 -17.894 10.688 1.00 79.75 122 GLY A O 1
ATOM 869 N N . ASN A 1 123 ? -7.364 -16.039 9.545 1.00 82.56 123 ASN A N 1
ATOM 870 C CA . ASN A 1 123 ? -6.033 -15.691 9.024 1.00 82.56 123 ASN A CA 1
ATOM 871 C C . ASN A 1 123 ? -5.340 -16.858 8.297 1.00 82.56 123 ASN A C 1
ATOM 873 O O . ASN A 1 123 ? -4.155 -17.111 8.474 1.00 82.56 123 ASN A O 1
ATOM 877 N N . THR A 1 124 ? -6.097 -17.590 7.478 1.00 89.00 124 THR A N 1
ATOM 878 C CA . THR A 1 124 ? -5.599 -18.789 6.778 1.00 89.00 124 THR A CA 1
ATOM 879 C C . THR A 1 124 ? -5.067 -18.500 5.376 1.00 89.00 124 THR A C 1
ATOM 881 O O . THR A 1 124 ? -4.209 -19.225 4.874 1.00 89.00 124 THR A O 1
ATOM 884 N N . SER A 1 125 ? -5.564 -17.445 4.731 1.00 90.19 125 SER A N 1
ATOM 885 C CA . SER A 1 125 ? -5.144 -17.035 3.392 1.00 90.19 125 SER A CA 1
ATOM 886 C C . SER A 1 125 ? -5.407 -15.555 3.150 1.00 90.19 125 SER A C 1
ATOM 888 O O . SER A 1 125 ? -6.285 -14.957 3.778 1.00 90.19 125 SER A O 1
ATOM 890 N N . VAL A 1 126 ? -4.696 -14.991 2.180 1.00 89.88 126 VAL A N 1
ATOM 891 C CA . VAL A 1 126 ? -4.855 -13.614 1.702 1.00 89.88 126 VAL A CA 1
ATOM 892 C C . VAL A 1 126 ? -5.235 -13.660 0.235 1.00 89.88 126 VAL A C 1
ATOM 894 O O . VAL A 1 126 ? -4.643 -14.413 -0.535 1.00 89.88 126 VAL A O 1
ATOM 897 N N . THR A 1 127 ? -6.217 -12.847 -0.141 1.00 88.56 127 THR A N 1
ATOM 898 C CA . THR A 1 127 ? -6.601 -12.609 -1.527 1.00 88.56 127 THR A CA 1
ATOM 899 C C . THR A 1 127 ? -6.169 -11.215 -1.953 1.00 88.56 127 THR A C 1
ATOM 901 O O . THR A 1 127 ? -6.525 -10.255 -1.281 1.00 88.56 127 THR A O 1
ATOM 904 N N . LEU A 1 128 ? -5.429 -11.095 -3.053 1.00 87.50 128 LEU A N 1
ATOM 905 C CA . LEU A 1 128 ? -5.133 -9.825 -3.712 1.00 87.50 128 LEU A CA 1
ATOM 906 C C . LEU A 1 128 ? -6.253 -9.512 -4.708 1.00 87.50 128 LEU A C 1
ATOM 908 O O . LEU A 1 128 ? -6.332 -10.129 -5.768 1.00 87.50 128 LEU A O 1
ATOM 912 N N . ASN A 1 129 ? -7.117 -8.557 -4.371 1.00 82.69 129 ASN A N 1
ATOM 913 C CA . ASN A 1 129 ? -8.238 -8.146 -5.222 1.00 82.69 129 ASN A CA 1
ATOM 914 C C . ASN A 1 129 ? -7.874 -6.997 -6.163 1.00 82.69 129 ASN A C 1
ATOM 916 O O . ASN A 1 129 ? -8.599 -6.731 -7.121 1.00 82.69 129 ASN A O 1
ATOM 920 N N . GLY A 1 130 ? -6.759 -6.320 -5.911 1.00 84.75 130 GLY A N 1
ATOM 921 C CA . GLY A 1 130 ? -6.272 -5.225 -6.730 1.00 84.75 130 GLY A CA 1
ATOM 922 C C . GLY A 1 130 ? -5.369 -4.294 -5.938 1.00 84.75 130 GLY A C 1
ATOM 923 O O . GLY A 1 130 ? -4.840 -4.654 -4.888 1.00 84.75 130 GLY A O 1
ATOM 924 N N . GLY A 1 131 ? -5.167 -3.091 -6.453 1.00 86.56 131 GLY A N 1
ATOM 925 C CA . GLY A 1 131 ? -4.313 -2.101 -5.812 1.00 86.56 131 GLY A CA 1
ATOM 926 C C . GLY A 1 131 ? -3.814 -1.063 -6.798 1.00 86.56 131 GLY A C 1
ATOM 927 O O . GLY A 1 131 ? -3.687 -1.323 -7.993 1.00 86.56 131 GLY A O 1
ATOM 928 N N . THR A 1 132 ? -3.485 0.106 -6.277 1.00 89.69 132 THR A N 1
ATOM 929 C CA . THR A 1 132 ? -2.836 1.177 -7.029 1.00 89.69 132 THR A CA 1
ATOM 930 C C . THR A 1 132 ? -1.630 1.606 -6.225 1.00 89.69 132 THR A C 1
ATOM 932 O O . THR A 1 132 ? -1.773 1.867 -5.043 1.00 89.69 132 THR A O 1
ATOM 935 N N . ILE A 1 133 ? -0.462 1.726 -6.843 1.00 93.50 133 ILE A N 1
ATOM 936 C CA . ILE A 1 133 ? 0.723 2.345 -6.251 1.00 93.50 133 ILE A CA 1
ATOM 937 C C . ILE A 1 133 ? 1.110 3.513 -7.137 1.00 93.50 133 ILE A C 1
ATOM 939 O O . ILE A 1 133 ? 1.426 3.337 -8.314 1.00 93.50 133 ILE A O 1
ATOM 943 N N . LYS A 1 134 ? 1.100 4.716 -6.577 1.00 93.56 134 LYS A N 1
ATOM 944 C CA . LYS A 1 134 ? 1.452 5.931 -7.297 1.00 93.56 134 LYS A CA 1
ATOM 945 C C . LYS A 1 134 ? 2.792 6.455 -6.801 1.00 93.56 134 LYS A C 1
ATOM 947 O O . LYS A 1 134 ? 2.968 6.730 -5.618 1.00 93.56 134 LYS A O 1
ATOM 952 N N . PHE A 1 135 ? 3.728 6.646 -7.724 1.00 93.38 135 PHE A N 1
ATOM 953 C CA . PHE A 1 135 ? 5.007 7.287 -7.431 1.00 93.38 135 PHE A CA 1
ATOM 954 C C . PHE A 1 135 ? 4.922 8.798 -7.686 1.00 93.38 135 PHE A C 1
ATOM 956 O O . PHE A 1 135 ? 4.137 9.223 -8.551 1.00 93.38 135 PHE A O 1
ATOM 963 N N . PRO A 1 136 ? 5.695 9.613 -6.942 1.00 93.69 136 PRO A N 1
ATOM 964 C CA . PRO A 1 136 ? 5.855 11.031 -7.250 1.00 93.69 136 PRO A CA 1
ATOM 965 C C . PRO A 1 136 ? 6.554 11.216 -8.604 1.00 93.69 136 PRO A C 1
ATOM 967 O O . PRO A 1 136 ? 6.901 10.244 -9.279 1.00 93.69 136 PRO A O 1
ATOM 970 N N . ASP A 1 137 ? 6.783 12.471 -8.990 1.00 92.56 137 ASP A N 1
ATOM 971 C CA . ASP A 1 137 ? 7.697 12.766 -10.090 1.00 92.56 137 ASP A CA 1
ATOM 972 C C . ASP A 1 137 ? 9.049 12.114 -9.803 1.00 92.56 137 ASP A C 1
ATOM 974 O O . ASP A 1 137 ? 9.640 12.281 -8.732 1.00 92.56 137 ASP A O 1
ATOM 978 N N . LEU A 1 138 ? 9.489 11.310 -10.760 1.00 90.00 138 LEU A N 1
ATOM 979 C CA . LEU A 1 138 ? 10.512 10.306 -10.572 1.00 90.00 138 LEU A CA 1
ATOM 980 C C . LEU A 1 138 ? 11.670 10.558 -11.538 1.00 90.00 138 LEU A C 1
ATOM 982 O O . LEU A 1 138 ? 11.649 10.089 -12.679 1.00 90.00 138 LEU A O 1
ATOM 986 N N . PRO A 1 139 ? 12.707 11.270 -11.084 1.00 90.81 139 PRO A N 1
ATOM 987 C CA . PRO A 1 139 ? 13.992 11.289 -11.755 1.00 90.81 139 PRO A CA 1
ATOM 988 C C . PRO A 1 139 ? 14.621 9.890 -11.748 1.00 90.81 139 PRO A C 1
ATOM 990 O O . PRO A 1 139 ? 14.956 9.333 -10.695 1.00 90.81 139 PRO A O 1
ATOM 993 N N . ILE A 1 140 ? 14.813 9.335 -12.941 1.00 89.56 140 ILE A N 1
ATOM 994 C CA . ILE A 1 140 ? 15.565 8.105 -13.181 1.00 89.56 140 ILE A CA 1
ATOM 995 C C . ILE A 1 140 ? 16.928 8.501 -13.727 1.00 89.56 140 ILE A C 1
ATOM 997 O O . ILE A 1 140 ? 17.037 9.179 -14.747 1.00 89.56 140 ILE A O 1
ATOM 1001 N N . VAL A 1 141 ? 17.979 8.060 -13.049 1.00 89.50 141 VAL A N 1
ATOM 1002 C CA . VAL A 1 141 ? 19.358 8.391 -13.395 1.00 89.50 141 VAL A CA 1
ATOM 1003 C C . VAL A 1 141 ? 20.056 7.140 -13.903 1.00 89.50 141 VAL A C 1
ATOM 1005 O O . VAL A 1 141 ? 20.120 6.131 -13.204 1.00 89.50 141 VAL A O 1
ATOM 1008 N N . ILE A 1 142 ? 20.603 7.214 -15.114 1.00 89.62 142 ILE A N 1
ATOM 1009 C CA . ILE A 1 142 ? 21.384 6.155 -15.748 1.00 89.62 142 ILE A CA 1
ATOM 1010 C C . ILE A 1 142 ? 22.860 6.556 -15.751 1.00 89.62 142 ILE A C 1
ATOM 1012 O O . ILE A 1 142 ? 23.243 7.577 -16.327 1.00 89.62 142 ILE A O 1
ATOM 1016 N N . ARG A 1 143 ? 23.694 5.736 -15.104 1.00 87.75 143 ARG A N 1
ATOM 1017 C CA . ARG A 1 143 ? 25.155 5.864 -14.981 1.00 87.75 143 ARG A CA 1
ATOM 1018 C C . ARG A 1 143 ? 25.616 7.232 -14.475 1.00 87.75 143 ARG A C 1
ATOM 1020 O O . ARG A 1 143 ? 26.719 7.657 -14.785 1.00 87.75 143 ARG A O 1
ATOM 1027 N N . ASN A 1 144 ? 24.773 7.912 -13.694 1.00 86.31 144 ASN A N 1
ATOM 1028 C CA . ASN A 1 144 ? 25.002 9.278 -13.217 1.00 86.31 144 ASN A CA 1
ATOM 1029 C C . ASN A 1 144 ? 25.231 10.317 -14.340 1.00 86.31 144 ASN A C 1
ATOM 1031 O O . ASN A 1 144 ? 25.793 11.381 -14.096 1.00 86.31 144 ASN A O 1
ATOM 1035 N N . GLU A 1 145 ? 24.812 10.002 -15.568 1.00 87.31 145 GLU A N 1
ATOM 1036 C CA . GLU A 1 145 ? 25.036 10.831 -16.759 1.00 87.31 145 GLU A CA 1
ATOM 1037 C C . GLU A 1 145 ? 23.733 11.196 -17.463 1.00 87.31 145 GLU A C 1
ATOM 1039 O O . GLU A 1 145 ? 23.568 12.328 -17.908 1.00 87.31 145 GLU A O 1
ATOM 1044 N N . THR A 1 146 ? 22.822 10.230 -17.606 1.00 91.69 146 THR A N 1
ATOM 1045 C CA . THR A 1 146 ? 21.547 10.439 -18.295 1.00 91.69 146 THR A CA 1
ATOM 1046 C C . THR A 1 146 ? 20.419 10.510 -17.281 1.00 91.69 146 THR A C 1
ATOM 1048 O O . THR A 1 146 ? 20.251 9.581 -16.497 1.00 91.69 146 THR A O 1
ATOM 1051 N N . VAL A 1 147 ? 19.653 11.595 -17.295 1.00 92.31 147 VAL A N 1
ATOM 1052 C CA . VAL A 1 147 ? 18.501 11.810 -16.416 1.00 92.31 147 VAL A CA 1
ATOM 1053 C C . VAL A 1 147 ? 17.235 11.770 -17.252 1.00 92.31 147 VAL A C 1
ATOM 1055 O O . VAL A 1 147 ? 17.145 12.452 -18.273 1.00 92.31 147 VAL A O 1
ATOM 1058 N N . ILE A 1 148 ? 16.276 10.971 -16.805 1.00 91.44 148 ILE A N 1
ATOM 1059 C CA . ILE A 1 148 ? 14.938 10.867 -17.373 1.00 91.44 148 ILE A CA 1
ATOM 1060 C C . ILE A 1 148 ? 13.969 11.319 -16.293 1.00 91.44 148 ILE A C 1
ATOM 1062 O O . ILE A 1 148 ? 13.887 10.671 -15.247 1.00 91.44 148 ILE A O 1
ATOM 1066 N N . ASN A 1 149 ? 13.229 12.396 -16.530 1.00 91.94 149 ASN A N 1
ATOM 1067 C CA . ASN A 1 149 ? 12.132 12.743 -15.641 1.00 91.94 149 ASN A CA 1
ATOM 1068 C C . ASN A 1 149 ? 10.889 11.965 -16.063 1.00 91.94 149 ASN A C 1
ATOM 1070 O O . ASN A 1 149 ? 10.482 11.994 -17.227 1.00 91.94 149 ASN A O 1
ATOM 1074 N N . ALA A 1 150 ? 10.299 11.247 -15.110 1.00 89.56 150 ALA A N 1
ATOM 1075 C CA . ALA A 1 150 ? 9.038 10.559 -15.308 1.00 89.56 150 ALA A CA 1
ATOM 1076 C C . ALA A 1 150 ? 7.953 11.156 -14.410 1.00 89.56 150 ALA A C 1
ATOM 1078 O O . ALA A 1 150 ? 8.089 11.167 -13.190 1.00 89.56 150 ALA A O 1
ATOM 1079 N N . THR A 1 151 ? 6.858 11.617 -15.002 1.00 91.50 151 THR A N 1
ATOM 1080 C CA . THR A 1 151 ? 5.664 12.068 -14.275 1.00 91.50 151 THR A CA 1
ATOM 1081 C C . THR A 1 151 ? 4.550 11.066 -14.506 1.00 91.50 151 THR A C 1
ATOM 1083 O O . THR A 1 151 ? 4.464 10.487 -15.584 1.00 91.50 151 THR A O 1
ATOM 1086 N N . GLY A 1 152 ? 3.683 10.839 -13.524 1.00 88.62 152 GLY A N 1
ATOM 1087 C CA . GLY A 1 152 ? 2.573 9.904 -13.739 1.00 88.62 152 GLY A CA 1
ATOM 1088 C C . GLY A 1 152 ? 2.910 8.431 -13.477 1.00 88.62 152 GLY A C 1
ATOM 1089 O O . GLY A 1 152 ? 1.989 7.635 -13.357 1.00 88.62 152 GLY A O 1
ATOM 1090 N N . ALA A 1 153 ? 4.170 8.077 -13.203 1.00 90.19 153 ALA A N 1
ATOM 1091 C CA . ALA A 1 153 ? 4.584 6.698 -12.924 1.00 90.19 153 ALA A CA 1
ATOM 1092 C C . ALA A 1 153 ? 3.823 6.031 -11.758 1.00 90.19 153 ALA A C 1
ATOM 1094 O O . ALA A 1 153 ? 3.571 6.648 -10.716 1.00 90.19 153 ALA A O 1
ATOM 1095 N N . GLY A 1 154 ? 3.493 4.753 -11.929 1.00 90.25 154 GLY A N 1
ATOM 1096 C CA . GLY A 1 154 ? 2.864 3.914 -10.919 1.00 90.25 154 GLY A CA 1
ATOM 1097 C C . GLY A 1 154 ? 2.779 2.444 -11.328 1.00 90.25 154 GLY A C 1
ATOM 1098 O O . GLY A 1 154 ? 3.251 2.050 -12.397 1.00 90.25 154 GLY A O 1
ATOM 1099 N N . ILE A 1 155 ? 2.178 1.660 -10.439 1.00 89.06 155 ILE A N 1
ATOM 1100 C CA . ILE A 1 155 ? 1.879 0.233 -10.576 1.00 89.06 155 ILE A CA 1
ATOM 1101 C C . ILE A 1 155 ? 0.386 0.063 -10.318 1.00 89.06 155 ILE A C 1
ATOM 1103 O O . ILE A 1 155 ? -0.137 0.645 -9.369 1.00 89.06 155 ILE A O 1
ATOM 1107 N N . VAL A 1 156 ? -0.311 -0.736 -11.114 1.00 85.75 156 VAL A N 1
ATOM 1108 C CA . VAL A 1 156 ? -1.715 -1.077 -10.858 1.00 85.75 156 VAL A CA 1
ATOM 1109 C C . VAL A 1 156 ? -1.871 -2.580 -10.844 1.00 85.75 156 VAL A C 1
ATOM 1111 O O . VAL A 1 156 ? -1.539 -3.255 -11.814 1.00 85.75 156 VAL A O 1
ATOM 1114 N N . PHE A 1 157 ? -2.438 -3.078 -9.752 1.00 83.88 157 PHE A N 1
ATOM 1115 C CA . PHE A 1 157 ? -2.844 -4.458 -9.589 1.00 83.88 157 PHE A CA 1
ATOM 1116 C C . PHE A 1 157 ? -4.315 -4.589 -10.058 1.00 83.88 157 PHE A C 1
ATOM 1118 O O . PHE A 1 157 ? -5.208 -4.072 -9.388 1.00 83.88 157 PHE A O 1
ATOM 1125 N N . ASN A 1 158 ? -4.601 -5.215 -11.211 1.00 73.19 158 ASN A N 1
ATOM 1126 C CA . ASN A 1 158 ? -5.939 -5.225 -11.847 1.00 73.19 158 ASN A CA 1
ATOM 1127 C C . ASN A 1 158 ? -6.566 -6.619 -12.042 1.00 73.19 158 ASN A C 1
ATOM 1129 O O . ASN A 1 158 ? -6.373 -7.276 -13.062 1.00 73.19 158 ASN A O 1
ATOM 1133 N N . THR A 1 159 ? -7.452 -7.032 -11.148 1.00 63.25 159 THR A N 1
ATOM 1134 C CA . THR A 1 159 ? -8.076 -8.364 -11.206 1.00 63.25 159 THR A CA 1
ATOM 1135 C C . THR A 1 159 ? -9.285 -8.478 -12.151 1.00 63.25 159 THR A C 1
ATOM 1137 O O . THR A 1 159 ? -9.835 -9.567 -12.320 1.00 63.25 159 THR A O 1
ATOM 1140 N N . ALA A 1 160 ? -9.701 -7.394 -12.817 1.00 56.59 160 ALA A N 1
ATOM 1141 C CA . ALA A 1 160 ? -10.950 -7.344 -13.584 1.00 56.59 160 ALA A CA 1
ATOM 1142 C C . ALA A 1 160 ? -10.905 -8.072 -14.946 1.00 56.59 160 ALA A C 1
ATOM 1144 O O . ALA A 1 160 ? -11.956 -8.387 -15.501 1.00 56.59 160 ALA A O 1
ATOM 1145 N N . ASN A 1 161 ? -9.716 -8.375 -15.484 1.00 52.41 161 ASN A N 1
ATOM 1146 C CA . ASN A 1 161 ? -9.545 -9.020 -16.801 1.00 52.41 161 ASN A CA 1
ATOM 1147 C C . ASN A 1 161 ? -9.188 -10.511 -16.737 1.00 52.41 161 ASN A C 1
ATOM 1149 O O . ASN A 1 161 ? -8.725 -11.090 -17.722 1.00 52.41 161 ASN A O 1
ATOM 1153 N N . LEU A 1 162 ? -9.375 -11.145 -15.582 1.00 54.88 162 LEU A N 1
ATOM 1154 C CA . LEU A 1 162 ? -8.883 -12.496 -15.350 1.00 54.88 162 LEU A CA 1
ATOM 1155 C C . LEU A 1 162 ? -9.808 -13.562 -15.936 1.00 54.88 162 LEU A C 1
ATOM 1157 O O . LEU A 1 162 ? -11.002 -13.624 -15.649 1.00 54.88 162 LEU A O 1
ATOM 1161 N N . THR A 1 163 ? -9.224 -14.488 -16.697 1.00 49.69 163 THR A N 1
ATOM 1162 C CA . THR A 1 163 ? -9.848 -15.795 -16.930 1.00 49.69 163 THR A CA 1
ATOM 1163 C C . THR A 1 163 ? -9.682 -16.688 -15.693 1.00 49.69 163 THR A C 1
ATOM 1165 O O . THR A 1 163 ? -8.689 -16.610 -14.975 1.00 49.69 163 THR A O 1
ATOM 1168 N N . VAL A 1 164 ? -10.642 -17.584 -15.467 1.00 50.28 164 VAL A N 1
ATOM 1169 C CA . VAL A 1 164 ? -10.820 -18.413 -14.255 1.00 50.28 164 VAL A CA 1
ATOM 1170 C C . VAL A 1 164 ? -9.581 -19.196 -13.729 1.00 50.28 164 VAL A C 1
ATOM 1172 O O . VAL A 1 164 ? -9.527 -19.399 -12.518 1.00 50.28 164 VAL A O 1
ATOM 1175 N N . PRO A 1 165 ? -8.548 -19.599 -14.512 1.00 53.88 165 PRO A N 1
ATOM 1176 C CA . PRO A 1 165 ? -7.357 -20.271 -13.958 1.00 53.88 165 PRO A CA 1
ATOM 1177 C C . PRO A 1 165 ? -6.493 -19.417 -13.014 1.00 53.88 165 PRO A C 1
ATOM 1179 O O . PRO A 1 165 ? -5.691 -19.964 -12.261 1.00 53.88 165 PRO A O 1
ATOM 1182 N N . LEU A 1 166 ? -6.620 -18.088 -13.077 1.00 57.06 166 LEU A N 1
ATOM 1183 C CA . LEU A 1 166 ? -5.689 -17.147 -12.448 1.00 57.06 166 LEU A CA 1
ATOM 1184 C C . LEU A 1 166 ? -6.162 -16.663 -11.063 1.00 57.06 166 LEU A C 1
ATOM 1186 O O . LEU A 1 166 ? -5.356 -16.174 -10.279 1.00 57.06 166 LEU A O 1
ATOM 1190 N N . ALA A 1 167 ? -7.426 -16.915 -10.700 1.00 59.34 167 ALA A N 1
ATOM 1191 C CA . ALA A 1 167 ? -7.963 -16.624 -9.366 1.00 59.34 167 ALA A CA 1
ATOM 1192 C C . ALA A 1 167 ? -7.230 -17.391 -8.245 1.00 59.34 167 ALA A C 1
ATOM 1194 O O . ALA A 1 167 ? -7.051 -16.868 -7.152 1.00 59.34 167 ALA A O 1
ATOM 1195 N N . ALA A 1 168 ? -6.729 -18.600 -8.528 1.00 62.56 168 ALA A N 1
ATOM 1196 C CA . ALA A 1 168 ? -5.948 -19.382 -7.566 1.00 62.56 168 ALA A CA 1
ATOM 1197 C C . ALA A 1 168 ? -4.565 -18.776 -7.261 1.00 62.56 168 ALA A C 1
ATOM 1199 O O . ALA A 1 168 ? -3.995 -19.078 -6.222 1.00 62.56 168 ALA A O 1
ATOM 1200 N N . GLN A 1 169 ? -4.020 -17.936 -8.149 1.00 72.25 169 GLN A N 1
ATOM 1201 C CA . GLN A 1 169 ? -2.764 -17.215 -7.899 1.00 72.25 169 GLN A CA 1
ATOM 1202 C C . GLN A 1 169 ? -2.988 -15.917 -7.120 1.00 72.25 169 GLN A C 1
ATOM 1204 O O . GLN A 1 169 ? -2.027 -15.350 -6.615 1.00 72.25 169 GLN A O 1
ATOM 1209 N N . LEU A 1 170 ? -4.240 -15.459 -7.020 1.00 80.62 170 LEU A N 1
ATOM 1210 C CA . LEU A 1 170 ? -4.617 -14.289 -6.238 1.00 80.62 170 LEU A CA 1
ATOM 1211 C C . LEU A 1 170 ? -5.033 -14.622 -4.819 1.00 80.62 170 LEU A C 1
ATOM 1213 O O . LEU A 1 170 ? -5.124 -13.696 -4.034 1.00 80.62 170 LEU A O 1
ATOM 1217 N N . THR A 1 171 ? -5.282 -15.884 -4.478 1.00 87.88 171 THR A N 1
ATOM 1218 C CA . THR A 1 171 ? -5.512 -16.308 -3.096 1.00 87.88 171 THR A CA 1
ATOM 1219 C C . THR A 1 171 ? -4.406 -17.264 -2.687 1.00 87.88 171 THR A C 1
ATOM 1221 O O . THR A 1 171 ? -4.314 -18.368 -3.218 1.00 87.88 171 THR A O 1
ATOM 1224 N N . VAL A 1 172 ? -3.582 -16.859 -1.728 1.00 91.25 172 VAL A N 1
ATOM 1225 C CA . VAL A 1 172 ? -2.436 -17.648 -1.258 1.00 91.25 172 VAL A CA 1
ATOM 1226 C C . VAL A 1 172 ? -2.547 -17.899 0.246 1.00 91.25 172 VAL A C 1
ATOM 1228 O O . VAL A 1 172 ? -3.092 -17.056 0.966 1.00 91.25 172 VAL A O 1
ATOM 1231 N N . PRO A 1 173 ? -2.096 -19.063 0.743 1.00 93.81 173 PRO A N 1
ATOM 1232 C CA . PRO A 1 173 ? -2.109 -19.342 2.173 1.00 93.81 173 PRO A CA 1
ATOM 1233 C C . PRO A 1 173 ? -1.161 -18.400 2.924 1.00 93.81 173 PRO A C 1
ATOM 1235 O O . PRO A 1 173 ? -0.129 -17.997 2.388 1.00 93.81 173 PRO A O 1
ATOM 1238 N N . LEU A 1 174 ? -1.514 -18.091 4.171 1.00 93.56 174 LEU A N 1
ATOM 1239 C CA . LEU A 1 174 ? -0.595 -17.488 5.135 1.00 93.56 174 LEU A CA 1
ATOM 1240 C C . LEU A 1 174 ? 0.229 -18.597 5.789 1.00 93.56 174 LEU A C 1
ATOM 1242 O O . LEU A 1 174 ? -0.310 -19.649 6.148 1.00 93.56 174 LEU A O 1
ATOM 1246 N N . ASP A 1 175 ? 1.530 -18.374 5.936 1.00 92.50 175 ASP A N 1
ATOM 1247 C CA . ASP A 1 175 ? 2.378 -19.270 6.713 1.00 92.50 175 ASP A CA 1
ATOM 1248 C C . ASP A 1 175 ? 2.237 -19.026 8.230 1.00 92.50 175 ASP A C 1
ATOM 1250 O O . ASP A 1 175 ? 1.466 -18.182 8.691 1.00 92.50 175 ASP A O 1
ATOM 1254 N N . ALA A 1 176 ? 2.979 -19.795 9.031 1.00 87.50 176 ALA A N 1
ATOM 1255 C CA . ALA A 1 176 ? 2.934 -19.695 10.490 1.00 87.50 176 ALA A CA 1
ATOM 1256 C C . ALA A 1 176 ? 3.435 -18.346 11.044 1.00 87.50 176 ALA A C 1
ATOM 1258 O O . ALA A 1 176 ? 3.205 -18.068 12.219 1.00 87.50 176 ALA A O 1
ATOM 1259 N N . ASN A 1 177 ? 4.113 -17.542 10.223 1.00 88.50 177 ASN A N 1
ATOM 1260 C CA . ASN A 1 177 ? 4.640 -16.230 10.579 1.00 88.50 177 ASN A CA 1
ATOM 1261 C C . ASN A 1 177 ? 3.785 -15.089 10.008 1.00 88.50 177 ASN A C 1
ATOM 1263 O O . ASN A 1 177 ? 4.172 -13.940 10.146 1.00 88.50 177 ASN A O 1
ATOM 1267 N N . GLY A 1 178 ? 2.648 -15.378 9.363 1.00 90.38 178 GLY A N 1
ATOM 1268 C CA . GLY A 1 178 ? 1.809 -14.342 8.758 1.00 90.38 178 GLY A CA 1
ATOM 1269 C C . GLY A 1 178 ? 2.291 -13.869 7.384 1.00 90.38 178 GLY A C 1
ATOM 1270 O O . GLY A 1 178 ? 1.838 -12.827 6.910 1.00 90.38 178 GLY A O 1
ATOM 1271 N N . VAL A 1 179 ? 3.153 -14.641 6.715 1.00 94.75 179 VAL A N 1
ATOM 1272 C CA . VAL A 1 179 ? 3.683 -14.300 5.392 1.00 94.75 179 VAL A CA 1
ATOM 1273 C C . VAL A 1 179 ? 2.850 -14.950 4.288 1.00 94.75 179 VAL A C 1
ATOM 1275 O O . VAL A 1 179 ? 2.572 -16.151 4.311 1.00 94.75 179 VAL A O 1
ATOM 1278 N N . ALA A 1 180 ? 2.477 -14.153 3.290 1.00 94.06 180 ALA A N 1
ATOM 1279 C CA . ALA A 1 180 ? 1.811 -14.568 2.060 1.00 94.06 180 ALA A CA 1
ATOM 1280 C C . ALA A 1 180 ? 2.718 -14.292 0.849 1.00 94.06 180 ALA A C 1
ATOM 1282 O O . ALA A 1 180 ? 3.254 -13.194 0.704 1.00 94.06 180 ALA A O 1
ATOM 1283 N N . GLU A 1 181 ? 2.876 -15.269 -0.048 1.00 94.00 181 GLU A N 1
ATOM 1284 C CA . GLU A 1 181 ? 3.721 -15.142 -1.244 1.00 94.00 181 GLU A CA 1
ATOM 1285 C C . GLU A 1 181 ? 2.924 -15.383 -2.529 1.00 94.00 181 GLU A C 1
ATOM 1287 O O . GLU A 1 181 ? 2.381 -16.463 -2.759 1.00 94.00 181 GLU A O 1
ATOM 1292 N N . PHE A 1 182 ? 2.914 -14.376 -3.400 1.00 90.69 182 PHE A N 1
ATOM 1293 C CA . PHE A 1 182 ? 2.309 -14.414 -4.725 1.00 90.69 182 PHE A CA 1
ATOM 1294 C C . PHE A 1 182 ? 3.406 -14.575 -5.778 1.00 90.69 182 PHE A C 1
ATOM 1296 O O . PHE A 1 182 ? 4.305 -13.738 -5.867 1.00 90.69 182 PHE A O 1
ATOM 1303 N N . LEU A 1 183 ? 3.318 -15.623 -6.602 1.00 88.44 183 LEU A N 1
ATOM 1304 C CA . LEU A 1 183 ? 4.221 -15.879 -7.730 1.00 88.44 183 LEU A CA 1
ATOM 1305 C C . LEU A 1 183 ? 3.416 -15.960 -9.028 1.00 88.44 183 LEU A C 1
ATOM 1307 O O . LEU A 1 183 ? 2.661 -16.909 -9.241 1.00 88.44 183 LEU A O 1
ATOM 1311 N N . VAL A 1 184 ? 3.600 -14.979 -9.912 1.00 83.31 184 VAL A N 1
ATOM 1312 C CA . VAL A 1 184 ? 2.796 -14.822 -11.131 1.00 83.31 184 VAL A CA 1
ATOM 1313 C C . VAL A 1 184 ? 3.666 -14.741 -12.382 1.00 83.31 184 VAL A C 1
ATOM 1315 O O . VAL A 1 184 ? 4.599 -13.949 -12.449 1.00 83.31 184 VAL A O 1
ATOM 1318 N N . ASN A 1 185 ? 3.361 -15.570 -13.386 1.00 78.62 185 ASN A N 1
ATOM 1319 C CA . ASN A 1 185 ? 4.163 -15.769 -14.606 1.00 78.62 185 ASN A CA 1
ATOM 1320 C C . ASN A 1 185 ? 3.282 -15.870 -15.872 1.00 78.62 185 ASN A C 1
ATOM 1322 O O . ASN A 1 185 ? 3.457 -16.764 -16.696 1.00 78.62 185 ASN A O 1
ATOM 1326 N N . GLN A 1 186 ? 2.251 -15.034 -16.001 1.00 66.94 186 GLN A N 1
ATOM 1327 C CA . GLN A 1 186 ? 1.386 -15.030 -17.189 1.00 66.94 186 GLN A CA 1
ATOM 1328 C C . GLN A 1 186 ? 0.978 -13.598 -17.557 1.00 66.94 186 GLN A C 1
ATOM 1330 O O . GLN A 1 186 ? -0.005 -13.073 -17.039 1.00 66.94 186 GLN A O 1
ATOM 1335 N N . ALA A 1 187 ? 1.702 -12.991 -18.501 1.00 53.88 187 ALA A N 1
ATOM 1336 C CA . ALA A 1 187 ? 1.265 -11.798 -19.229 1.00 53.88 187 ALA A CA 1
ATOM 1337 C C . ALA A 1 187 ? 0.596 -12.207 -20.560 1.00 53.88 187 ALA A C 1
ATOM 1339 O O . ALA A 1 187 ? 1.034 -13.178 -21.181 1.00 53.88 187 ALA A O 1
ATOM 1340 N N . PRO A 1 188 ? -0.456 -11.509 -21.029 1.00 49.22 188 PRO A N 1
ATOM 1341 C CA . PRO A 1 188 ? -1.089 -10.314 -20.452 1.00 49.22 188 PRO A CA 1
ATOM 1342 C C . PRO A 1 188 ? -2.195 -10.645 -19.421 1.00 49.22 188 PRO A C 1
ATOM 1344 O O . PRO A 1 188 ? -3.075 -9.832 -19.162 1.00 49.22 188 PRO A O 1
ATOM 1347 N N . GLY A 1 189 ? -2.206 -11.872 -18.887 1.00 48.56 189 GLY A N 1
ATOM 1348 C CA . GLY A 1 189 ? -3.340 -12.449 -18.163 1.00 48.56 189 GLY A CA 1
ATOM 1349 C C . GLY A 1 189 ? -3.452 -12.154 -16.665 1.00 48.56 189 GLY A C 1
ATOM 1350 O O . GLY A 1 189 ? -4.490 -12.510 -16.127 1.00 48.56 189 GLY A O 1
ATOM 1351 N N . ILE A 1 190 ? -2.461 -11.540 -15.998 1.00 51.75 190 ILE A N 1
ATOM 1352 C CA . ILE A 1 190 ? -2.549 -10.952 -14.635 1.00 51.75 190 ILE A CA 1
ATOM 1353 C C . ILE A 1 190 ? -1.693 -9.666 -14.648 1.00 51.75 190 ILE A C 1
ATOM 1355 O O . ILE A 1 190 ? -0.472 -9.745 -14.713 1.00 51.75 190 ILE A O 1
ATOM 1359 N N . ALA A 1 191 ? -2.283 -8.479 -14.798 1.00 61.66 191 ALA A N 1
ATOM 1360 C CA . ALA A 1 191 ? -2.829 -7.662 -13.711 1.00 61.66 191 ALA A CA 1
ATOM 1361 C C . ALA A 1 191 ? -1.800 -6.965 -12.810 1.00 61.66 191 ALA A C 1
ATOM 1363 O O . ALA A 1 191 ? -2.190 -6.564 -11.726 1.00 61.66 191 ALA A O 1
ATOM 1364 N N . VAL A 1 192 ? -0.530 -6.821 -13.196 1.00 72.50 192 VAL A N 1
ATOM 1365 C CA . VAL A 1 192 ? 0.354 -5.808 -12.593 1.00 72.50 192 VAL A CA 1
ATOM 1366 C C . VAL A 1 192 ? 0.949 -4.970 -13.704 1.00 72.50 192 VAL A C 1
ATOM 1368 O O . VAL A 1 192 ? 1.998 -5.295 -14.256 1.00 72.50 192 VAL A O 1
ATOM 1371 N N . ASP A 1 193 ? 0.244 -3.900 -14.036 1.00 76.88 193 ASP A N 1
ATOM 1372 C CA . ASP A 1 193 ? 0.664 -2.984 -15.081 1.00 76.88 193 ASP A CA 1
ATOM 1373 C C . ASP A 1 193 ? 1.567 -1.922 -14.465 1.00 76.88 193 ASP A C 1
ATOM 1375 O O . ASP A 1 193 ? 1.229 -1.300 -13.456 1.00 76.88 193 ASP A O 1
ATOM 1379 N N . PHE A 1 194 ? 2.719 -1.700 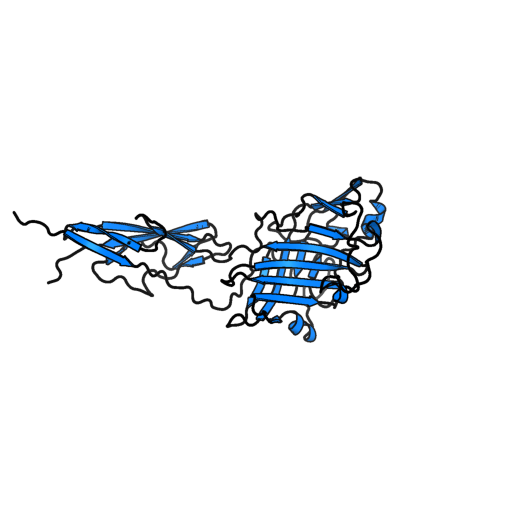-15.083 1.00 81.94 194 PHE A N 1
ATOM 1380 C CA . PHE A 1 194 ? 3.518 -0.508 -14.837 1.00 81.94 194 PHE A CA 1
ATOM 1381 C C . PHE A 1 194 ? 3.138 0.559 -15.848 1.00 81.94 194 PHE A C 1
ATOM 1383 O O . PHE A 1 194 ? 2.842 0.261 -17.006 1.00 81.94 194 PHE A O 1
ATOM 1390 N N . SER A 1 195 ? 3.211 1.819 -15.426 1.00 82.31 195 SER A N 1
ATOM 1391 C CA . SER A 1 195 ? 3.014 2.938 -16.336 1.00 82.31 195 SER A CA 1
ATOM 1392 C C . SER A 1 195 ? 3.917 2.817 -17.556 1.00 82.31 195 SER A C 1
ATOM 1394 O O . SER A 1 195 ? 5.140 2.695 -17.434 1.00 82.31 195 SER A O 1
ATOM 1396 N N . ALA A 1 196 ? 3.311 2.880 -18.744 1.00 79.00 196 ALA A N 1
ATOM 1397 C CA . ALA A 1 196 ? 4.050 2.813 -19.991 1.00 79.00 196 ALA A CA 1
ATOM 1398 C C . ALA A 1 196 ? 5.094 3.934 -20.045 1.00 79.00 196 ALA A C 1
ATOM 1400 O O . ALA A 1 196 ? 4.758 5.119 -20.006 1.00 79.00 196 ALA A O 1
ATOM 1401 N N . PHE A 1 197 ? 6.367 3.561 -20.184 1.00 78.56 197 PHE A N 1
ATOM 1402 C CA . PHE A 1 197 ? 7.479 4.514 -20.173 1.00 78.56 197 PHE A CA 1
ATOM 1403 C C . PHE A 1 197 ? 7.353 5.579 -21.274 1.00 78.56 197 PHE A C 1
ATOM 1405 O O . PHE A 1 197 ? 7.741 6.725 -21.085 1.00 78.56 197 PHE A O 1
ATOM 1412 N N . THR A 1 198 ? 6.733 5.223 -22.404 1.00 77.19 198 THR A N 1
ATOM 1413 C CA . THR A 1 198 ? 6.411 6.135 -23.513 1.00 77.19 198 THR A CA 1
ATOM 1414 C C . THR A 1 198 ? 5.404 7.227 -23.156 1.00 77.19 198 THR A C 1
ATOM 1416 O O . THR A 1 198 ? 5.288 8.195 -23.899 1.00 77.19 198 THR A O 1
ATOM 1419 N N . VAL A 1 199 ? 4.639 7.047 -22.078 1.00 81.75 199 VAL A N 1
ATOM 1420 C CA . VAL A 1 199 ? 3.654 8.015 -21.580 1.00 81.75 199 VAL A CA 1
ATOM 1421 C C . VAL A 1 199 ? 4.249 8.843 -20.450 1.00 81.75 199 VAL A C 1
ATOM 1423 O O . VAL A 1 199 ? 4.071 10.055 -20.429 1.00 81.75 199 VAL A O 1
ATOM 1426 N N . VAL A 1 200 ? 4.954 8.196 -19.519 1.00 85.94 200 VAL A N 1
ATOM 1427 C CA . VAL A 1 200 ? 5.398 8.862 -18.289 1.00 85.94 200 VAL A CA 1
ATOM 1428 C C . VAL A 1 200 ? 6.731 9.580 -18.414 1.00 85.94 200 VAL A C 1
ATOM 1430 O O . VAL A 1 200 ? 6.948 10.533 -17.676 1.00 85.94 200 VAL A O 1
ATOM 1433 N N . ALA A 1 201 ? 7.619 9.174 -19.327 1.00 88.56 201 ALA A N 1
ATOM 1434 C CA . ALA A 1 201 ? 8.874 9.886 -19.555 1.00 88.56 201 ALA A CA 1
ATOM 1435 C C . ALA A 1 201 ? 8.604 11.218 -20.267 1.00 88.56 201 ALA A C 1
ATOM 1437 O O . ALA A 1 201 ? 8.245 11.241 -21.445 1.00 88.56 201 ALA A O 1
ATOM 1438 N N . THR A 1 202 ? 8.772 12.326 -19.550 1.00 88.19 202 THR A N 1
ATOM 1439 C CA . THR A 1 202 ? 8.461 13.672 -20.050 1.00 88.19 202 THR A CA 1
ATOM 1440 C C . THR A 1 202 ? 9.655 14.338 -20.712 1.00 88.19 202 THR A C 1
ATOM 1442 O O . THR A 1 202 ? 9.493 15.067 -21.691 1.00 88.19 202 THR A O 1
ATOM 1445 N N . ASP A 1 203 ? 10.858 14.064 -20.216 1.00 90.44 203 ASP A N 1
ATOM 1446 C CA . ASP A 1 203 ? 12.102 14.518 -20.813 1.00 90.44 203 ASP A CA 1
ATOM 1447 C C . ASP A 1 203 ? 13.223 13.485 -20.645 1.00 90.44 203 ASP A C 1
ATOM 1449 O O . ASP A 1 203 ? 13.133 12.518 -19.886 1.00 90.44 203 ASP A O 1
ATOM 1453 N N . CYS A 1 204 ? 14.292 13.685 -21.409 1.00 92.00 204 CYS A N 1
ATOM 1454 C CA . CYS A 1 204 ? 15.542 12.987 -21.192 1.00 92.00 204 CYS A CA 1
ATOM 1455 C C . CYS A 1 204 ? 16.708 13.905 -21.545 1.00 92.00 204 CYS A C 1
ATOM 1457 O O . CYS A 1 204 ? 16.723 14.536 -22.606 1.00 92.00 204 CYS A O 1
ATOM 1459 N N . SER A 1 205 ? 17.711 13.940 -20.674 1.00 94.31 205 SER A N 1
ATOM 1460 C CA . SER A 1 205 ? 18.972 14.639 -20.899 1.00 94.31 205 SER A CA 1
ATOM 1461 C C . SER A 1 205 ? 20.141 13.680 -20.697 1.00 94.31 205 SER A C 1
ATOM 1463 O O . SER A 1 205 ? 20.179 12.960 -19.708 1.00 94.31 205 SER A O 1
ATOM 1465 N N . GLY A 1 206 ? 21.087 13.646 -21.639 1.00 93.69 206 GLY A N 1
ATOM 1466 C CA . GLY A 1 206 ? 22.284 12.805 -21.551 1.00 93.69 206 GLY A CA 1
ATOM 1467 C C . GLY A 1 206 ? 22.552 11.955 -22.792 1.00 93.69 206 GLY A C 1
ATOM 1468 O O . GLY A 1 206 ? 21.799 11.949 -23.766 1.00 93.69 206 GLY A O 1
ATOM 1469 N N . SER A 1 207 ? 23.676 11.243 -22.758 1.00 91.38 207 SER A N 1
ATOM 1470 C CA . SER A 1 207 ? 24.208 10.458 -23.878 1.00 91.38 207 SER A CA 1
ATOM 1471 C C . SER A 1 207 ? 23.383 9.206 -24.202 1.00 91.38 207 SER A C 1
ATOM 1473 O O . SER A 1 207 ? 23.459 8.704 -25.323 1.00 91.38 207 SER A O 1
ATOM 1475 N N . LEU A 1 208 ? 22.582 8.708 -23.253 1.00 90.06 208 LEU A N 1
ATOM 1476 C CA . LEU A 1 208 ? 21.846 7.444 -23.375 1.00 90.06 208 LEU A CA 1
ATOM 1477 C C . LEU A 1 208 ? 20.360 7.628 -23.711 1.00 90.06 208 LEU A C 1
ATOM 1479 O O . LEU A 1 208 ? 19.628 6.642 -23.757 1.00 90.06 208 LEU A O 1
ATOM 1483 N N . CYS A 1 209 ? 19.901 8.852 -23.997 1.00 89.06 209 CYS A N 1
ATOM 1484 C CA . CYS A 1 209 ? 18.484 9.131 -24.259 1.00 89.06 209 CYS A CA 1
ATOM 1485 C C . CYS A 1 209 ? 17.885 8.340 -25.430 1.00 89.06 209 CYS A C 1
ATOM 1487 O O . CYS A 1 209 ? 16.714 7.971 -25.394 1.00 89.06 209 CYS A O 1
ATOM 1489 N N . SER A 1 210 ? 18.682 8.011 -26.449 1.00 84.69 210 SER A N 1
ATOM 1490 C CA . SER A 1 210 ? 18.231 7.177 -27.571 1.00 84.69 210 SER A CA 1
ATOM 1491 C C . SER A 1 210 ? 17.965 5.717 -27.184 1.00 84.69 210 SER A C 1
ATOM 1493 O O . SER A 1 210 ? 17.234 5.028 -27.889 1.00 84.69 210 SER A O 1
ATOM 1495 N N . LEU A 1 211 ? 18.523 5.241 -26.065 1.00 79.00 211 LEU A N 1
ATOM 1496 C CA . LEU A 1 211 ? 18.339 3.876 -25.562 1.00 79.00 211 LEU A CA 1
ATOM 1497 C C . LEU A 1 211 ? 17.142 3.751 -24.609 1.00 79.00 211 LEU A C 1
ATOM 1499 O O . LEU A 1 211 ? 16.768 2.643 -24.231 1.00 79.00 211 LEU A O 1
ATOM 1503 N N . VAL A 1 212 ? 16.517 4.869 -24.236 1.00 72.81 212 VAL A N 1
ATOM 1504 C CA . VAL A 1 212 ? 15.427 4.916 -23.251 1.00 72.81 212 VAL A CA 1
ATOM 1505 C C . VAL A 1 212 ? 14.170 4.202 -23.740 1.00 72.81 212 VAL A C 1
ATOM 1507 O O . VAL A 1 212 ? 13.489 3.557 -22.951 1.00 72.81 212 VAL A O 1
ATOM 1510 N N . GLN A 1 213 ? 13.904 4.212 -25.047 1.00 67.19 213 GLN A N 1
ATOM 1511 C CA . GLN A 1 213 ? 12.760 3.500 -25.634 1.00 67.19 213 GLN A CA 1
ATOM 1512 C C . GLN A 1 213 ? 12.819 1.973 -25.431 1.00 67.19 213 GLN A C 1
ATOM 1514 O O . GLN A 1 213 ? 11.812 1.294 -25.602 1.00 67.19 213 GLN A O 1
ATOM 1519 N N . ILE A 1 214 ? 13.982 1.430 -25.052 1.00 67.06 214 ILE A N 1
ATOM 1520 C CA . ILE A 1 214 ? 14.196 -0.002 -24.794 1.00 67.06 214 ILE A CA 1
ATOM 1521 C C . ILE A 1 214 ? 13.836 -0.367 -23.339 1.00 67.06 214 ILE A C 1
ATOM 1523 O O . ILE A 1 214 ? 13.616 -1.538 -23.026 1.00 67.06 214 ILE A O 1
ATOM 1527 N N . LEU A 1 215 ? 13.725 0.620 -22.441 1.00 68.50 215 LEU A N 1
ATOM 1528 C CA . LEU A 1 215 ? 13.341 0.439 -21.036 1.00 68.50 215 LEU A CA 1
ATOM 1529 C C . LEU A 1 215 ? 11.824 0.257 -20.869 1.00 68.50 215 LEU A C 1
ATOM 1531 O O . LEU A 1 215 ? 11.182 0.914 -20.054 1.00 68.50 215 LEU A O 1
ATOM 1535 N N . THR A 1 216 ? 11.229 -0.659 -21.629 1.00 67.88 216 THR A N 1
ATOM 1536 C CA . THR A 1 216 ? 9.841 -1.061 -21.399 1.00 67.88 216 THR A CA 1
ATOM 1537 C C . THR A 1 216 ? 9.771 -1.863 -20.098 1.00 67.88 216 THR A C 1
ATOM 1539 O O . THR A 1 216 ? 10.333 -2.960 -20.006 1.00 67.88 216 THR A O 1
ATOM 1542 N N . LEU A 1 217 ? 9.093 -1.312 -19.090 1.00 73.25 217 LEU A N 1
ATOM 1543 C CA . LEU A 1 217 ? 8.884 -1.940 -17.780 1.00 73.25 217 LEU A CA 1
ATOM 1544 C C . LEU A 1 217 ? 7.592 -2.765 -17.726 1.00 73.25 217 LEU A C 1
ATOM 1546 O O . LEU A 1 217 ? 7.021 -2.941 -16.660 1.00 73.25 217 LEU A O 1
ATOM 1550 N N . ASP A 1 218 ? 7.128 -3.276 -18.863 1.00 72.38 218 ASP A N 1
ATOM 1551 C CA . ASP A 1 218 ? 5.995 -4.198 -18.872 1.00 72.38 218 ASP A CA 1
ATOM 1552 C C . ASP A 1 218 ? 6.403 -5.519 -18.202 1.00 72.38 218 ASP A C 1
ATOM 1554 O O . ASP A 1 218 ? 7.402 -6.138 -18.591 1.00 72.38 218 ASP A O 1
ATOM 1558 N N . MET A 1 219 ? 5.690 -5.903 -17.144 1.00 79.62 219 MET A N 1
ATOM 1559 C CA . MET A 1 219 ? 6.076 -7.004 -16.265 1.00 79.62 219 MET A CA 1
ATOM 1560 C C . MET A 1 219 ? 5.473 -8.315 -16.762 1.00 79.62 219 MET A C 1
ATOM 1562 O O . MET A 1 219 ? 4.262 -8.491 -16.811 1.00 79.62 219 MET A O 1
ATOM 1566 N N . ILE A 1 220 ? 6.332 -9.281 -17.084 1.00 81.44 220 ILE A N 1
ATOM 1567 C CA . ILE A 1 220 ? 5.919 -10.624 -17.523 1.00 81.44 220 ILE A CA 1
ATOM 1568 C C . ILE A 1 220 ? 5.870 -11.634 -16.378 1.00 81.44 220 ILE A C 1
ATOM 1570 O O . ILE A 1 220 ? 5.179 -12.650 -16.464 1.00 81.44 220 ILE A O 1
ATOM 1574 N N . LYS A 1 221 ? 6.628 -11.364 -15.313 1.00 86.88 221 LYS A N 1
ATOM 1575 C CA . LYS A 1 221 ? 6.629 -12.135 -14.078 1.00 86.88 221 LYS A CA 1
ATOM 1576 C C . LYS A 1 221 ? 6.719 -11.188 -12.905 1.00 86.88 221 LYS A C 1
ATOM 1578 O O . LYS A 1 221 ? 7.459 -10.211 -12.973 1.00 86.88 221 LYS A O 1
ATOM 1583 N N . TYR A 1 222 ? 6.068 -11.516 -11.803 1.00 89.56 222 TYR A N 1
ATOM 1584 C CA . TYR A 1 222 ? 6.311 -10.815 -10.555 1.00 89.56 222 TYR A CA 1
ATOM 1585 C C . TYR A 1 222 ? 6.174 -11.730 -9.348 1.00 89.56 222 TYR A C 1
ATOM 1587 O O . TYR A 1 222 ? 5.543 -12.790 -9.386 1.00 89.56 222 TYR A O 1
ATOM 1595 N N . ARG A 1 223 ? 6.800 -11.271 -8.274 1.00 91.69 223 ARG A N 1
ATOM 1596 C CA . ARG A 1 223 ? 6.716 -11.806 -6.932 1.00 91.69 223 ARG A CA 1
ATOM 1597 C C . ARG A 1 223 ? 6.283 -10.677 -6.013 1.00 91.69 223 ARG A C 1
ATOM 1599 O O . ARG A 1 223 ? 6.922 -9.628 -6.006 1.00 91.69 223 ARG A O 1
ATOM 1606 N N . LEU A 1 224 ? 5.227 -10.907 -5.248 1.00 93.38 224 LEU A N 1
ATOM 1607 C CA . LEU A 1 224 ? 4.804 -10.025 -4.166 1.00 93.38 224 LEU A CA 1
ATOM 1608 C C . LEU A 1 224 ? 4.805 -10.849 -2.883 1.00 93.38 224 LEU A C 1
ATOM 1610 O O . LEU A 1 224 ? 4.140 -11.880 -2.819 1.00 93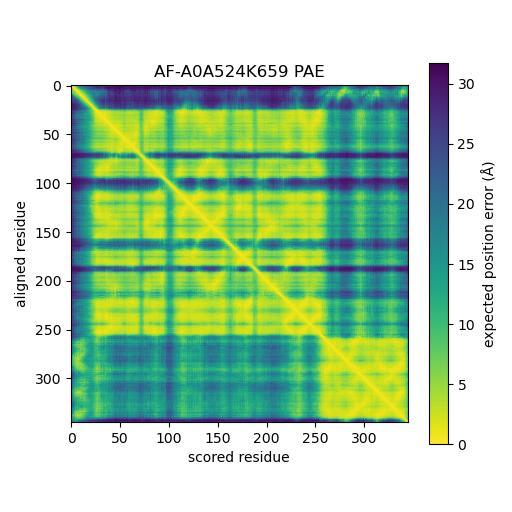.38 224 LEU A O 1
ATOM 1614 N N . VAL A 1 225 ? 5.570 -10.421 -1.890 1.00 95.00 225 VAL A N 1
ATOM 1615 C CA . VAL A 1 225 ? 5.494 -10.969 -0.533 1.00 95.00 225 VAL A CA 1
ATOM 1616 C C . VAL A 1 225 ? 4.760 -9.968 0.321 1.00 95.00 225 VAL A C 1
ATOM 1618 O O . VAL A 1 225 ? 5.038 -8.782 0.204 1.00 95.00 225 VAL A O 1
ATOM 1621 N N . ILE A 1 226 ? 3.847 -10.441 1.154 1.00 94.81 226 ILE A N 1
ATOM 1622 C CA . ILE A 1 226 ? 3.136 -9.635 2.138 1.00 94.81 226 ILE A CA 1
ATOM 1623 C C . ILE A 1 226 ? 3.407 -10.264 3.497 1.00 94.81 226 ILE A C 1
ATOM 1625 O O . ILE A 1 226 ? 3.055 -11.421 3.710 1.00 94.81 226 ILE A O 1
ATOM 1629 N N . ASP A 1 227 ? 4.050 -9.514 4.379 1.00 94.81 227 ASP A N 1
ATOM 1630 C CA . ASP A 1 227 ? 4.367 -9.904 5.749 1.00 94.81 227 ASP A CA 1
ATOM 1631 C C . ASP A 1 227 ? 3.490 -9.089 6.701 1.00 94.81 227 ASP A C 1
ATOM 1633 O O . ASP A 1 227 ? 3.628 -7.866 6.760 1.00 94.81 227 ASP A O 1
ATOM 1637 N N . TYR A 1 228 ? 2.532 -9.743 7.360 1.00 91.31 228 TYR A N 1
ATOM 1638 C CA . TYR A 1 228 ? 1.613 -9.090 8.292 1.00 91.31 228 TYR A CA 1
ATOM 1639 C C . TYR A 1 228 ? 2.212 -8.991 9.693 1.00 91.31 228 TYR A C 1
ATOM 1641 O O . TYR A 1 228 ? 2.910 -9.887 10.154 1.00 91.31 228 TYR A O 1
ATOM 1649 N N . ASP A 1 229 ? 1.857 -7.930 10.414 1.00 87.56 229 ASP A N 1
ATOM 1650 C CA . ASP A 1 229 ? 2.164 -7.842 11.838 1.00 87.56 229 ASP A CA 1
ATOM 1651 C C . ASP A 1 229 ? 1.363 -8.863 12.675 1.00 87.56 229 ASP A C 1
ATOM 1653 O O . ASP A 1 229 ? 0.380 -9.452 12.218 1.00 87.56 229 ASP A O 1
ATOM 1657 N N . ASP A 1 230 ? 1.734 -9.025 13.950 1.00 79.69 230 ASP A N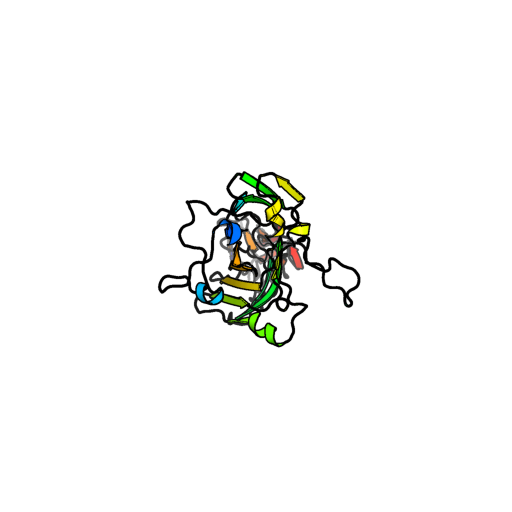 1
ATOM 1658 C CA . ASP A 1 230 ? 1.083 -9.973 14.872 1.00 79.69 230 ASP A CA 1
ATOM 1659 C C . ASP A 1 230 ? -0.420 -9.703 15.059 1.00 79.69 230 ASP A C 1
ATOM 1661 O O . ASP A 1 230 ? -1.197 -10.606 15.385 1.00 79.69 230 ASP A O 1
ATOM 1665 N N . THR A 1 231 ? -0.846 -8.449 14.878 1.00 77.75 231 THR A N 1
ATOM 1666 C CA . THR A 1 231 ? -2.259 -8.065 14.975 1.00 77.75 231 THR A CA 1
ATOM 1667 C C . THR A 1 231 ? -3.019 -8.282 13.672 1.00 77.75 231 THR A C 1
ATOM 1669 O O . THR A 1 231 ? -4.250 -8.200 13.659 1.00 77.75 231 THR A O 1
ATOM 1672 N N . PHE A 1 232 ? -2.306 -8.583 12.585 1.00 77.56 232 PHE A N 1
ATOM 1673 C CA . PHE A 1 232 ? -2.827 -8.608 11.236 1.00 77.56 232 PHE A CA 1
ATOM 1674 C C . PHE A 1 232 ? -3.603 -7.308 10.952 1.00 77.56 232 PHE A C 1
ATOM 1676 O O . PHE A 1 232 ? -4.752 -7.328 10.527 1.00 77.56 232 PHE A O 1
ATOM 1683 N N . THR A 1 233 ? -3.042 -6.139 11.207 1.00 76.06 233 THR A N 1
ATOM 1684 C CA . THR A 1 233 ? -3.652 -4.850 10.829 1.00 76.06 233 THR A CA 1
ATOM 1685 C C . THR A 1 233 ? -2.772 -4.054 9.887 1.00 76.06 233 THR A C 1
ATOM 1687 O O . THR A 1 233 ? -3.290 -3.273 9.092 1.00 76.06 233 THR A O 1
ATOM 1690 N N . THR A 1 234 ? -1.469 -4.312 9.912 1.00 85.75 234 THR A N 1
ATOM 1691 C CA . THR A 1 234 ? -0.492 -3.728 9.002 1.00 85.75 234 THR A CA 1
ATOM 1692 C C . THR A 1 234 ? 0.305 -4.833 8.320 1.00 85.75 234 THR A C 1
ATOM 1694 O O . THR A 1 234 ? 0.284 -5.993 8.731 1.00 85.75 234 THR A O 1
ATOM 1697 N N . PHE A 1 235 ? 0.977 -4.480 7.233 1.00 92.00 235 PHE A N 1
ATOM 1698 C CA . PHE A 1 235 ? 1.933 -5.325 6.551 1.00 92.00 235 PHE A CA 1
ATOM 1699 C C . PHE A 1 235 ? 3.100 -4.517 5.978 1.00 92.00 235 PHE A C 1
ATOM 1701 O O . PHE A 1 235 ? 2.986 -3.319 5.691 1.00 92.00 235 PHE A O 1
ATOM 1708 N N . THR A 1 236 ? 4.188 -5.225 5.707 1.00 95.31 236 THR A N 1
ATOM 1709 C CA . THR A 1 236 ? 5.208 -4.825 4.738 1.00 95.31 236 THR A CA 1
ATOM 1710 C C . THR A 1 236 ? 5.056 -5.692 3.502 1.00 95.31 236 THR A C 1
ATOM 1712 O O . THR A 1 236 ? 4.928 -6.911 3.602 1.00 95.31 236 THR A O 1
ATOM 1715 N N . ALA A 1 237 ? 5.042 -5.068 2.325 1.00 95.62 237 ALA A N 1
ATOM 1716 C CA . ALA A 1 237 ? 5.019 -5.791 1.069 1.00 95.62 237 ALA A CA 1
ATOM 1717 C C . ALA A 1 237 ? 6.274 -5.529 0.238 1.00 95.62 237 ALA A C 1
ATOM 1719 O O . ALA A 1 237 ? 6.611 -4.383 -0.062 1.00 95.62 237 ALA A O 1
ATOM 1720 N N . ASP A 1 238 ? 6.928 -6.611 -0.177 1.00 95.31 238 ASP A N 1
ATOM 1721 C CA . ASP A 1 238 ? 8.093 -6.580 -1.053 1.00 95.31 238 ASP A CA 1
ATOM 1722 C C . ASP A 1 238 ? 7.704 -7.046 -2.452 1.00 95.31 238 ASP A C 1
ATOM 1724 O O . ASP A 1 238 ? 7.297 -8.192 -2.672 1.00 95.31 238 ASP A O 1
ATOM 1728 N N . PHE A 1 239 ? 7.863 -6.145 -3.416 1.00 94.31 239 PHE A N 1
ATOM 1729 C CA . PHE A 1 239 ? 7.560 -6.380 -4.816 1.00 94.31 239 PHE A CA 1
ATOM 1730 C C . PHE A 1 239 ? 8.842 -6.540 -5.635 1.00 94.31 239 PHE A C 1
ATOM 1732 O O . PHE A 1 239 ? 9.739 -5.695 -5.588 1.00 94.31 239 PHE A O 1
ATOM 1739 N N . ILE A 1 240 ? 8.891 -7.598 -6.447 1.00 92.75 240 ILE A N 1
ATOM 1740 C CA . ILE A 1 240 ? 9.899 -7.803 -7.488 1.00 92.75 240 ILE A CA 1
ATOM 1741 C C . ILE A 1 240 ? 9.174 -8.116 -8.793 1.00 92.75 240 ILE A C 1
ATOM 1743 O O . ILE A 1 240 ? 8.480 -9.126 -8.889 1.00 92.75 240 ILE A O 1
ATOM 1747 N N . GLY A 1 241 ? 9.362 -7.286 -9.812 1.00 90.38 241 GLY A N 1
ATOM 1748 C CA . GLY A 1 241 ? 8.819 -7.507 -11.150 1.00 90.38 241 GLY A CA 1
ATOM 1749 C C . GLY A 1 241 ? 9.930 -7.726 -12.169 1.00 90.38 241 GLY A C 1
ATOM 1750 O O . GLY A 1 241 ? 10.963 -7.070 -12.084 1.00 90.38 241 GLY A O 1
ATOM 1751 N N . GLN A 1 242 ? 9.722 -8.622 -13.134 1.00 88.75 242 GLN A N 1
ATOM 1752 C CA . GLN A 1 242 ? 10.619 -8.871 -14.261 1.00 88.75 242 GLN A CA 1
ATOM 1753 C C . GLN A 1 242 ? 9.932 -8.553 -15.592 1.00 88.75 242 GLN A C 1
ATOM 1755 O O . GLN A 1 242 ? 8.830 -9.042 -15.847 1.00 88.75 242 GLN A O 1
ATOM 1760 N N . SER A 1 243 ? 10.612 -7.817 -16.474 1.00 84.25 243 SER A N 1
ATOM 1761 C CA . SER A 1 243 ? 10.163 -7.590 -17.855 1.00 84.25 243 SER A CA 1
ATOM 1762 C C . SER A 1 243 ? 10.674 -8.645 -18.839 1.00 84.25 243 SER A C 1
ATOM 1764 O O . SER A 1 243 ? 11.594 -9.409 -18.546 1.00 84.25 243 SER A O 1
ATOM 1766 N N . ALA A 1 244 ? 10.122 -8.656 -20.057 1.00 80.50 244 ALA A N 1
ATOM 1767 C CA . ALA A 1 244 ? 10.562 -9.556 -21.131 1.00 80.50 244 ALA A CA 1
ATOM 1768 C C . ALA A 1 244 ? 12.051 -9.410 -21.500 1.00 80.50 244 ALA A C 1
ATOM 1770 O O . ALA A 1 244 ? 12.664 -10.352 -21.998 1.00 80.50 244 ALA A O 1
ATOM 1771 N N . ASN A 1 245 ? 12.648 -8.250 -21.213 1.00 78.25 245 ASN A N 1
ATOM 1772 C CA . ASN A 1 245 ? 14.057 -7.960 -21.479 1.00 78.25 245 ASN A CA 1
ATOM 1773 C C . ASN A 1 245 ? 14.973 -8.293 -20.287 1.00 78.25 245 ASN A C 1
ATOM 1775 O O . ASN A 1 245 ? 16.111 -7.827 -20.245 1.00 78.25 245 ASN A O 1
ATOM 1779 N N . ASN A 1 246 ? 14.496 -9.087 -19.318 1.00 81.31 246 ASN A N 1
ATOM 1780 C CA . ASN A 1 246 ? 15.218 -9.446 -18.093 1.00 81.31 246 ASN A CA 1
ATOM 1781 C C . ASN A 1 246 ? 15.626 -8.232 -17.241 1.00 81.31 246 ASN A C 1
ATOM 1783 O O . ASN A 1 246 ? 16.646 -8.265 -16.553 1.00 81.31 246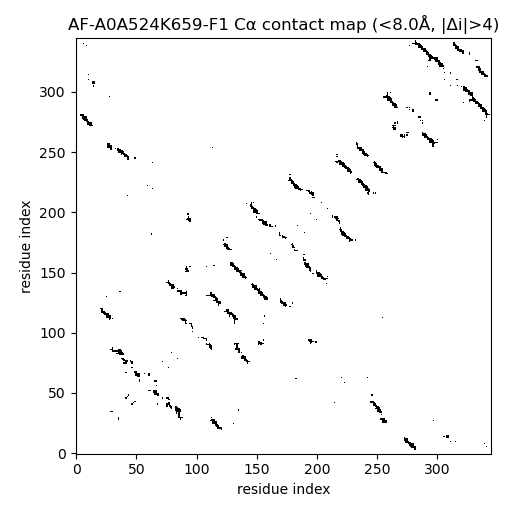 ASN A O 1
ATOM 1787 N N . SER A 1 247 ? 14.852 -7.148 -17.293 1.00 85.88 247 SER A N 1
ATOM 1788 C CA . SER A 1 247 ? 14.981 -6.058 -16.325 1.00 85.88 247 SER A CA 1
ATOM 1789 C C . SER A 1 247 ? 14.181 -6.399 -15.074 1.00 85.88 247 SER A C 1
ATOM 1791 O O . SER A 1 247 ? 13.102 -6.976 -15.197 1.00 85.88 247 SER A O 1
ATOM 1793 N N . PHE A 1 248 ? 14.677 -6.008 -13.901 1.00 89.44 248 PHE A N 1
ATOM 1794 C CA . PHE A 1 248 ? 13.954 -6.145 -12.639 1.00 89.44 248 PHE A CA 1
ATOM 1795 C C . PHE A 1 248 ? 13.620 -4.793 -12.029 1.00 89.44 248 PHE A C 1
ATOM 1797 O O . PHE A 1 248 ? 14.462 -3.895 -12.029 1.00 89.44 248 PHE A O 1
ATOM 1804 N N . VAL A 1 249 ? 12.429 -4.682 -11.450 1.00 89.94 249 VAL A N 1
ATOM 1805 C CA . VAL A 1 249 ? 11.991 -3.539 -10.645 1.00 89.94 249 VAL A CA 1
ATOM 1806 C C . VAL A 1 249 ? 11.719 -4.013 -9.226 1.00 89.94 249 VAL A C 1
ATOM 1808 O O . VAL A 1 249 ? 11.115 -5.068 -9.039 1.00 89.94 249 VAL A O 1
ATOM 1811 N N . TYR A 1 250 ? 12.156 -3.227 -8.244 1.00 92.12 250 TYR A N 1
ATOM 1812 C CA . TYR A 1 250 ? 12.005 -3.527 -6.825 1.00 92.12 250 TYR A CA 1
ATOM 1813 C C . TYR A 1 250 ? 11.286 -2.386 -6.117 1.00 92.12 250 TYR A C 1
ATOM 1815 O O . TYR A 1 250 ? 11.620 -1.216 -6.333 1.00 92.12 250 TYR A O 1
ATOM 1823 N N . ALA A 1 251 ? 10.347 -2.729 -5.242 1.00 94.00 251 ALA A N 1
ATOM 1824 C CA . ALA A 1 251 ? 9.690 -1.775 -4.364 1.00 94.00 251 ALA A CA 1
ATOM 1825 C C . ALA A 1 251 ? 9.384 -2.403 -3.004 1.00 94.00 251 ALA A C 1
ATOM 1827 O O . ALA A 1 251 ? 9.057 -3.587 -2.931 1.00 94.00 251 ALA A O 1
ATOM 1828 N N . THR A 1 252 ? 9.449 -1.580 -1.964 1.00 96.19 252 THR A N 1
ATOM 1829 C CA . THR A 1 252 ? 8.959 -1.911 -0.623 1.00 96.19 252 THR A CA 1
ATOM 1830 C C . THR A 1 252 ? 7.764 -1.011 -0.334 1.00 96.19 252 THR A C 1
ATOM 1832 O O . THR A 1 252 ? 7.771 0.175 -0.673 1.00 96.19 252 THR A O 1
ATOM 1835 N N . LEU A 1 253 ? 6.702 -1.587 0.220 1.00 95.94 253 LEU A N 1
ATOM 1836 C CA . LEU A 1 253 ? 5.417 -0.935 0.440 1.00 95.94 253 LEU A CA 1
ATOM 1837 C C . LEU A 1 253 ? 4.971 -1.221 1.871 1.00 95.94 253 LEU A C 1
ATOM 1839 O O . LEU A 1 253 ? 4.436 -2.291 2.158 1.00 95.94 253 LEU A O 1
ATOM 1843 N N . ASN A 1 254 ? 5.200 -0.268 2.769 1.00 95.06 254 ASN A N 1
ATOM 1844 C CA . ASN A 1 254 ? 4.770 -0.396 4.155 1.00 95.06 254 ASN A CA 1
ATOM 1845 C C . ASN A 1 254 ? 3.374 0.193 4.296 1.00 95.06 254 ASN A C 1
ATOM 1847 O O . ASN A 1 254 ? 3.142 1.343 3.924 1.00 95.06 254 ASN A O 1
ATOM 1851 N N . SER A 1 255 ? 2.429 -0.598 4.792 1.00 91.81 255 SER A N 1
ATOM 1852 C CA . SER A 1 255 ? 1.078 -0.103 5.040 1.00 91.81 255 SER A CA 1
ATOM 1853 C C . SER A 1 255 ? 1.032 0.822 6.254 1.00 91.81 255 SER A C 1
ATOM 1855 O O . SER A 1 255 ? 1.804 0.642 7.196 1.00 91.81 255 SER A O 1
ATOM 1857 N N . THR A 1 256 ? 0.045 1.712 6.298 1.00 84.94 256 THR A N 1
ATOM 1858 C CA . THR A 1 256 ? -0.443 2.249 7.572 1.00 84.94 256 THR A CA 1
ATOM 1859 C C . THR A 1 256 ? -1.614 1.421 8.073 1.00 84.94 256 THR A C 1
ATOM 1861 O O . THR A 1 256 ? -2.312 0.766 7.299 1.00 84.94 256 THR A O 1
ATOM 1864 N N . SER A 1 257 ? -1.855 1.463 9.385 1.00 78.50 257 SER A N 1
ATOM 1865 C CA . SER A 1 257 ? -3.057 0.843 9.934 1.00 78.50 257 SER A CA 1
ATOM 1866 C C . SER A 1 257 ? -4.299 1.556 9.372 1.00 78.50 257 SER A C 1
ATOM 1868 O O . SER A 1 257 ? -4.442 2.770 9.576 1.00 78.50 257 SER A O 1
ATOM 1870 N N . PRO A 1 258 ? -5.204 0.846 8.670 1.00 65.00 258 PRO A N 1
ATOM 1871 C CA . PRO A 1 258 ? -6.416 1.456 8.129 1.00 65.00 258 PRO A CA 1
ATOM 1872 C C . PRO A 1 258 ? -7.324 1.961 9.257 1.00 65.00 258 PRO A C 1
ATOM 1874 O O . PRO A 1 258 ? -7.899 3.039 9.147 1.00 65.00 258 PRO A O 1
ATOM 1877 N N . THR A 1 259 ? -7.368 1.251 10.387 1.00 66.56 259 THR A N 1
ATOM 1878 C CA . THR A 1 259 ? -8.124 1.636 11.584 1.00 66.56 259 THR A CA 1
ATOM 1879 C C . THR A 1 259 ? -7.202 1.684 12.796 1.00 66.56 259 THR A C 1
ATOM 1881 O O . THR A 1 259 ? -6.795 0.647 13.321 1.00 66.56 259 THR A O 1
ATOM 1884 N N . ASN A 1 260 ? -6.906 2.882 13.288 1.00 73.69 260 ASN A N 1
ATOM 1885 C CA . ASN A 1 260 ? -6.138 3.074 14.512 1.00 73.69 260 ASN A CA 1
ATOM 1886 C C . ASN A 1 260 ? -6.899 4.045 15.408 1.00 73.69 260 ASN A C 1
ATOM 1888 O O . ASN A 1 260 ? -6.868 5.250 15.194 1.00 73.69 260 ASN A O 1
ATOM 1892 N N . VAL A 1 261 ? -7.621 3.513 16.389 1.00 79.88 261 VAL A N 1
ATOM 1893 C CA . VAL A 1 261 ? -8.441 4.324 17.289 1.00 79.88 261 VAL A CA 1
ATOM 1894 C C . VAL A 1 261 ? -7.741 4.444 18.626 1.00 79.88 261 VAL A C 1
ATOM 1896 O O . VAL A 1 261 ? -7.490 3.446 19.305 1.00 79.88 261 VAL A O 1
ATOM 1899 N N . VAL A 1 262 ? -7.463 5.682 19.012 1.00 85.81 262 VAL A N 1
ATOM 1900 C CA . VAL A 1 262 ? -6.897 6.014 20.314 1.00 85.81 262 VAL A CA 1
ATOM 1901 C C . VAL A 1 262 ? -7.999 6.620 21.168 1.00 85.81 262 VAL A C 1
ATOM 1903 O O . VAL A 1 262 ? -8.701 7.534 20.738 1.00 85.81 262 VAL A O 1
ATOM 1906 N N . VAL A 1 263 ? -8.160 6.090 22.376 1.00 88.62 263 VAL A N 1
ATOM 1907 C CA . VAL A 1 263 ? -9.122 6.585 23.360 1.00 88.62 263 VAL A CA 1
ATOM 1908 C C . VAL A 1 263 ? -8.327 7.129 24.530 1.00 88.62 263 VAL A C 1
ATOM 1910 O O . VAL A 1 263 ? -7.533 6.388 25.108 1.00 88.62 263 VAL A O 1
ATOM 1913 N N . THR A 1 264 ? -8.538 8.400 24.857 1.00 92.25 264 THR A N 1
ATOM 1914 C CA . THR A 1 264 ? -7.948 9.032 26.037 1.00 92.25 264 THR A CA 1
ATOM 1915 C C . THR A 1 264 ? -8.999 9.721 26.890 1.00 92.25 264 THR A C 1
ATOM 1917 O O . THR A 1 264 ? -10.095 9.995 26.409 1.00 92.25 264 THR A O 1
ATOM 1920 N N . ASP A 1 265 ? -8.668 10.079 28.124 1.00 93.56 265 ASP A N 1
ATOM 1921 C CA . ASP A 1 265 ? -9.545 10.872 28.986 1.00 93.56 265 ASP A CA 1
ATOM 1922 C C . ASP A 1 265 ? -8.810 11.995 29.743 1.00 93.56 265 ASP A C 1
ATOM 1924 O O . ASP A 1 265 ? -7.624 12.261 29.529 1.00 93.56 265 ASP A O 1
ATOM 1928 N N . THR A 1 266 ? -9.549 12.745 30.562 1.00 94.75 266 THR A N 1
ATOM 1929 C CA . THR A 1 266 ? -9.044 13.900 31.319 1.00 94.75 266 THR A CA 1
ATOM 1930 C C . THR A 1 266 ? -8.279 13.537 32.594 1.00 94.75 266 THR A C 1
ATOM 1932 O O . THR A 1 266 ? -7.716 14.433 33.233 1.00 94.75 266 THR A O 1
ATOM 1935 N N . VAL A 1 267 ? -8.223 12.259 32.976 1.00 91.62 267 VAL A N 1
ATOM 1936 C CA . VAL A 1 267 ? -7.659 11.776 34.236 1.00 91.62 267 VAL A CA 1
ATOM 1937 C C . VAL A 1 267 ? -6.380 10.961 33.988 1.00 91.62 267 VAL A C 1
ATOM 1939 O O . VAL A 1 267 ? -6.405 9.926 33.343 1.00 91.62 267 VAL A O 1
ATOM 1942 N N . PRO A 1 268 ? -5.214 11.385 34.509 1.00 90.50 268 PRO A N 1
ATOM 1943 C CA . PRO A 1 268 ? -3.976 10.637 34.297 1.00 90.50 268 PRO A CA 1
ATOM 1944 C C . PRO A 1 268 ? -3.925 9.284 35.039 1.00 90.50 268 PRO A C 1
ATOM 1946 O O . PRO A 1 268 ? -4.275 9.251 36.225 1.00 90.50 268 PRO A O 1
ATOM 1949 N N . PRO A 1 269 ? -3.332 8.233 34.433 1.00 92.69 269 PRO A N 1
ATOM 1950 C CA . PRO A 1 269 ? -2.800 8.178 33.063 1.00 92.69 269 PRO A CA 1
ATOM 1951 C C . PRO A 1 269 ? -3.905 8.176 31.996 1.00 92.69 269 PRO A C 1
ATOM 1953 O O . PRO A 1 269 ? -4.766 7.316 32.002 1.00 92.69 269 PRO A O 1
ATOM 1956 N N . ALA A 1 270 ? -3.839 9.114 31.047 1.00 89.25 270 ALA A N 1
ATOM 1957 C CA . ALA A 1 270 ? -4.958 9.413 30.152 1.00 89.25 270 ALA A CA 1
ATOM 195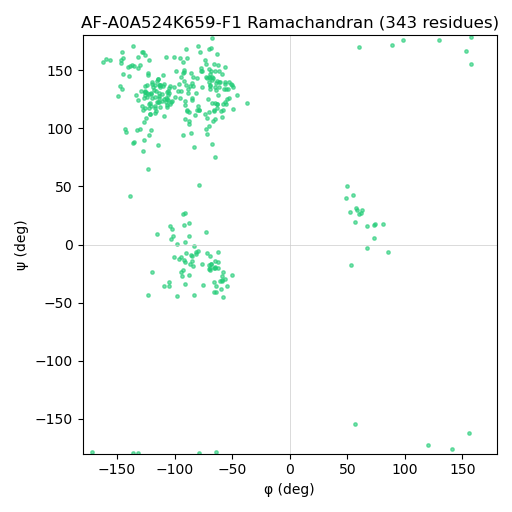8 C C . ALA A 1 270 ? -5.280 8.310 29.129 1.00 89.25 270 ALA A C 1
ATOM 1960 O O . ALA A 1 270 ? -6.271 8.434 28.429 1.00 89.25 270 ALA A O 1
ATOM 1961 N N . ASP A 1 271 ? -4.440 7.289 28.972 1.00 85.38 271 ASP A N 1
ATOM 1962 C CA . ASP A 1 271 ? -4.545 6.219 27.974 1.00 85.38 271 ASP A CA 1
ATOM 1963 C C . ASP A 1 271 ? -4.767 4.827 28.595 1.00 85.38 271 ASP A C 1
ATOM 1965 O O . ASP A 1 271 ? -4.735 3.811 27.895 1.00 85.38 271 ASP A O 1
ATOM 1969 N N . ASP A 1 272 ? -5.021 4.759 29.905 1.00 86.69 272 ASP A N 1
ATOM 1970 C CA . ASP A 1 272 ? -5.190 3.501 30.639 1.00 86.69 272 ASP A CA 1
ATOM 1971 C C . ASP A 1 272 ? -6.598 2.888 30.508 1.00 86.69 272 ASP A C 1
ATOM 1973 O O . ASP A 1 272 ? -6.827 1.749 30.931 1.00 86.69 272 ASP A O 1
ATOM 1977 N N . ARG A 1 273 ? -7.522 3.617 29.862 1.00 84.31 273 ARG A N 1
ATOM 1978 C CA . ARG A 1 273 ? -8.945 3.274 29.685 1.00 84.31 273 ARG A CA 1
ATOM 1979 C C . ARG A 1 273 ? -9.709 3.174 31.009 1.00 84.31 273 ARG A C 1
ATOM 1981 O O . ARG A 1 273 ? -10.678 2.413 31.128 1.00 84.31 273 ARG A O 1
ATOM 1988 N N . GLN A 1 274 ? -9.285 3.934 32.010 1.00 86.00 274 GLN A N 1
ATOM 1989 C CA . GLN A 1 274 ? -9.906 4.017 33.319 1.00 86.00 274 GLN A CA 1
ATOM 1990 C C . GLN A 1 274 ? -10.214 5.471 33.647 1.00 86.00 274 GLN A C 1
ATOM 1992 O O . GLN A 1 274 ? -9.351 6.329 33.585 1.00 86.00 274 GLN A O 1
ATOM 1997 N N . VAL A 1 275 ? -11.435 5.737 34.115 1.00 88.31 275 VAL A N 1
ATOM 1998 C CA . VAL A 1 275 ? -11.829 7.098 34.501 1.00 88.31 275 VAL A CA 1
ATOM 1999 C C . VAL A 1 275 ? -12.080 7.143 36.013 1.00 88.31 275 VAL A C 1
ATOM 2001 O O . VAL A 1 275 ? -13.212 6.929 36.466 1.00 88.31 275 VAL A O 1
ATOM 2004 N N . PRO A 1 276 ? -11.042 7.349 36.851 1.00 89.75 276 PRO A N 1
ATOM 2005 C CA . PRO A 1 276 ? -11.219 7.448 38.292 1.00 89.75 276 PRO A CA 1
ATOM 2006 C C . PRO A 1 276 ? -11.736 8.837 38.692 1.00 89.75 276 PRO A C 1
ATOM 2008 O O . PRO A 1 276 ? -11.040 9.846 38.609 1.00 89.75 276 PRO A O 1
ATOM 2011 N N . PHE A 1 277 ? -12.948 8.881 39.248 1.00 89.81 277 PHE A N 1
ATOM 2012 C CA . PHE A 1 277 ? -13.586 10.126 39.701 1.00 89.81 277 PHE A CA 1
ATOM 2013 C C . PHE A 1 277 ? -13.110 10.583 41.085 1.00 89.81 277 PHE A C 1
ATOM 2015 O O . PHE A 1 277 ? -13.444 11.683 41.534 1.00 89.81 277 PHE A O 1
ATOM 2022 N N . GLY A 1 278 ? -12.332 9.757 41.789 1.00 88.50 278 GLY A N 1
ATOM 2023 C CA . GLY A 1 278 ? -11.899 10.031 43.158 1.00 88.50 278 GLY A CA 1
ATOM 2024 C C . GLY A 1 278 ? -13.082 10.260 44.107 1.00 88.50 278 GLY A C 1
ATOM 2025 O O . GLY A 1 278 ? -14.179 9.757 43.876 1.00 88.50 278 GLY A O 1
ATOM 2026 N N . SER A 1 279 ? -12.850 11.004 45.191 1.00 89.00 279 SER A N 1
ATOM 2027 C CA . SER A 1 279 ? -13.877 11.312 46.194 1.00 89.00 279 SER A CA 1
ATOM 2028 C C . SER A 1 279 ? -14.774 12.467 45.747 1.00 89.00 279 SER A C 1
ATOM 2030 O O . SER A 1 279 ? -14.314 13.605 45.674 1.00 89.00 279 SER A O 1
ATOM 2032 N N . VAL A 1 280 ? -16.061 12.192 45.539 1.00 89.38 280 VAL A N 1
ATOM 2033 C CA . VAL A 1 280 ? -17.091 13.197 45.234 1.00 89.38 280 VAL A CA 1
ATOM 2034 C C . VAL A 1 280 ? -18.080 13.284 46.390 1.00 89.38 280 VAL A C 1
ATOM 2036 O O . VAL A 1 280 ? -18.455 12.277 46.998 1.00 89.38 280 VAL A O 1
ATOM 2039 N N . VAL A 1 281 ? -18.453 14.509 46.755 1.00 88.12 281 VAL A N 1
ATOM 2040 C CA . VAL A 1 281 ? -19.420 14.760 47.823 1.00 88.12 281 VAL A CA 1
ATOM 2041 C C . VAL A 1 281 ? -20.798 14.301 47.360 1.00 88.12 281 VAL A C 1
ATOM 2043 O O . VAL A 1 281 ? -21.208 14.548 46.234 1.00 88.12 281 VAL A O 1
ATOM 2046 N N . GLN A 1 282 ? -21.533 13.640 48.244 1.00 87.88 282 GLN A N 1
ATOM 2047 C CA . GLN A 1 282 ? -22.878 13.173 47.944 1.00 87.88 282 GLN A CA 1
ATOM 2048 C C . GLN A 1 282 ? -23.806 14.309 47.478 1.00 87.88 282 GLN A C 1
ATOM 2050 O O . GLN A 1 282 ? -23.875 15.364 48.120 1.00 87.88 282 GLN A O 1
ATOM 2055 N N . GLY A 1 283 ? -24.556 14.051 46.402 1.00 85.69 283 GLY A N 1
ATOM 2056 C CA . GLY A 1 283 ? -25.436 15.028 45.754 1.00 85.69 283 GLY A CA 1
ATOM 2057 C C . GLY A 1 283 ? -24.702 16.103 44.946 1.00 85.69 283 GLY A C 1
ATOM 2058 O O . GLY A 1 283 ? -25.342 17.044 44.484 1.00 85.69 283 GLY A O 1
ATOM 2059 N N . GLU A 1 284 ? -23.380 15.995 44.808 1.00 90.75 284 GLU A N 1
ATOM 2060 C CA . GLU A 1 284 ? -22.601 16.738 43.821 1.00 90.75 284 GLU A CA 1
ATOM 2061 C C . GLU A 1 284 ? -22.279 15.837 42.632 1.00 90.75 284 GLU A C 1
ATOM 2063 O O . GLU A 1 284 ? -22.333 14.609 42.715 1.00 90.75 284 GLU A O 1
ATOM 2068 N N . THR A 1 285 ? -21.921 16.475 41.528 1.00 92.62 285 THR A N 1
ATOM 2069 C CA . THR A 1 285 ? -21.658 15.817 40.257 1.00 92.62 285 THR A CA 1
ATOM 2070 C C . THR A 1 285 ? -20.224 16.090 39.840 1.00 92.62 285 THR A C 1
ATOM 2072 O O . THR A 1 285 ? -19.737 17.216 39.976 1.00 92.62 285 THR A O 1
ATOM 2075 N N . ARG A 1 286 ? -19.551 15.076 39.299 1.00 93.62 286 ARG A N 1
ATOM 2076 C CA . ARG A 1 286 ? -18.250 15.233 38.647 1.00 93.62 286 ARG A CA 1
ATOM 2077 C C . ARG A 1 286 ? -18.318 14.652 37.243 1.00 93.62 286 ARG A C 1
ATOM 2079 O O . ARG A 1 286 ? -18.767 13.523 37.078 1.00 93.62 286 ARG A O 1
ATOM 2086 N N . ASN A 1 287 ? -17.852 15.422 36.267 1.00 94.62 287 ASN A N 1
ATOM 2087 C CA . ASN A 1 287 ? -17.772 15.007 34.872 1.00 94.62 287 ASN A CA 1
ATOM 2088 C C . ASN A 1 287 ? -16.302 14.884 34.477 1.00 94.62 287 ASN A C 1
ATOM 2090 O O . ASN A 1 287 ? -15.506 15.760 34.806 1.00 94.62 287 ASN A O 1
ATOM 2094 N N . GLU A 1 288 ? -15.976 13.832 33.743 1.00 95.06 288 GLU A N 1
ATOM 2095 C CA . GLU A 1 288 ? -14.688 13.647 33.079 1.00 95.06 288 GLU A CA 1
ATOM 2096 C C . GLU A 1 288 ? -14.952 13.444 31.585 1.00 95.06 288 GLU A C 1
ATOM 2098 O O . GLU A 1 288 ? -16.007 12.939 31.200 1.00 95.06 288 GLU A O 1
ATOM 2103 N N . THR A 1 289 ? -14.038 13.896 30.729 1.00 95.31 289 THR A N 1
ATOM 2104 C CA . THR A 1 289 ? -14.229 13.850 29.272 1.00 95.31 289 THR A CA 1
ATOM 2105 C C . THR A 1 289 ? -13.379 12.750 28.674 1.00 95.31 289 THR A C 1
ATOM 2107 O O . THR A 1 289 ? -12.177 12.701 28.917 1.00 95.31 289 THR A O 1
ATOM 2110 N N . VAL A 1 290 ? -13.995 11.916 27.845 1.00 94.62 290 VAL A N 1
ATOM 2111 C CA . VAL A 1 290 ? -13.319 10.921 27.016 1.00 94.62 290 VAL A CA 1
ATOM 2112 C C . VAL A 1 290 ? -13.216 11.469 25.598 1.00 94.62 290 VAL A C 1
ATOM 2114 O O . VAL A 1 290 ? -14.176 12.017 25.058 1.00 94.62 290 VAL A O 1
ATOM 2117 N N . THR A 1 291 ? -12.043 11.322 24.995 1.00 94.06 291 THR A N 1
ATOM 2118 C CA . THR A 1 291 ? -11.744 11.685 23.610 1.00 94.06 291 THR A CA 1
ATOM 2119 C C . THR A 1 291 ? -11.455 10.421 22.816 1.00 94.06 291 THR A C 1
ATOM 2121 O O . THR A 1 291 ? -10.587 9.633 23.186 1.00 94.06 291 THR A O 1
ATOM 2124 N N . VAL A 1 292 ? -12.163 10.237 21.707 1.00 92.12 292 VAL A N 1
ATOM 2125 C CA . VAL A 1 292 ? -11.919 9.166 20.737 1.00 92.12 292 VAL A CA 1
ATOM 2126 C C . VAL A 1 292 ? -11.306 9.807 19.504 1.00 92.12 292 VAL A C 1
ATOM 2128 O O . VAL A 1 292 ? -11.898 10.717 18.934 1.00 92.12 292 VAL A O 1
ATOM 2131 N N . THR A 1 293 ? -10.121 9.357 19.104 1.00 89.56 293 THR A N 1
ATOM 2132 C CA . THR A 1 293 ? -9.391 9.894 17.948 1.00 89.56 293 THR A CA 1
ATOM 2133 C C . THR A 1 293 ? -9.152 8.794 16.929 1.00 89.56 293 THR A C 1
ATOM 2135 O O . THR A 1 293 ? -8.637 7.728 17.276 1.00 89.56 293 THR A O 1
ATOM 2138 N N . ASN A 1 294 ? -9.489 9.061 15.669 1.00 85.44 294 ASN A N 1
ATOM 2139 C CA . ASN A 1 294 ? -9.119 8.207 14.553 1.00 85.44 294 ASN A CA 1
ATOM 2140 C C . ASN A 1 294 ? -7.715 8.582 14.055 1.00 85.44 294 ASN A C 1
ATOM 2142 O O . ASN A 1 294 ? -7.540 9.482 13.243 1.00 85.44 294 ASN A O 1
ATOM 2146 N N . ASN A 1 295 ? -6.704 7.864 14.525 1.00 80.56 295 ASN A N 1
ATOM 2147 C CA . ASN A 1 295 ? -5.338 7.912 14.004 1.00 80.56 295 ASN A CA 1
ATOM 2148 C C . ASN A 1 295 ? -5.117 6.935 12.832 1.00 80.56 295 ASN A C 1
ATOM 2150 O O . ASN A 1 295 ? -3.972 6.708 12.433 1.00 80.56 295 ASN A O 1
ATOM 2154 N N . GLY A 1 296 ? -6.178 6.292 12.334 1.00 76.19 296 GLY A N 1
ATOM 2155 C CA . GLY A 1 296 ? -6.147 5.424 11.162 1.00 76.19 296 GLY A CA 1
ATOM 2156 C C . GLY A 1 296 ? -6.163 6.218 9.863 1.00 76.19 296 GLY A C 1
ATOM 2157 O O . GLY A 1 296 ? -6.368 7.432 9.848 1.00 76.19 296 GLY A O 1
ATOM 2158 N N . ALA A 1 297 ? -5.939 5.513 8.758 1.00 70.81 297 ALA A N 1
ATOM 2159 C CA . ALA A 1 297 ? -5.944 6.094 7.418 1.00 70.81 297 ALA A CA 1
ATOM 2160 C C . ALA A 1 297 ? -7.298 5.974 6.686 1.00 70.81 297 ALA A C 1
ATOM 2162 O O . ALA A 1 297 ? -7.482 6.636 5.664 1.00 70.81 297 ALA A O 1
ATOM 2163 N N . SER A 1 298 ? -8.247 5.195 7.217 1.00 69.69 298 SER A N 1
ATOM 2164 C CA . SER A 1 298 ? -9.635 5.104 6.743 1.00 69.69 298 SER A CA 1
ATOM 2165 C C . SER A 1 298 ? -10.598 5.788 7.716 1.00 69.69 298 SER A C 1
ATOM 2167 O O . SER A 1 298 ? -10.271 5.997 8.886 1.00 69.69 298 SER A O 1
ATOM 2169 N N . ASN A 1 299 ? -11.804 6.127 7.247 1.00 73.62 299 ASN A N 1
ATOM 2170 C CA . ASN A 1 299 ? -12.869 6.617 8.125 1.00 73.62 299 ASN A CA 1
ATOM 2171 C C . ASN A 1 299 ? -13.226 5.547 9.169 1.00 73.62 299 ASN A C 1
ATOM 2173 O O . ASN A 1 299 ? -13.315 4.364 8.846 1.00 73.62 299 ASN A O 1
ATOM 2177 N N . PHE A 1 300 ? -13.464 5.966 10.409 1.00 77.44 300 PHE A N 1
ATOM 2178 C CA . PHE A 1 300 ? -13.870 5.092 11.503 1.00 77.44 300 PHE A CA 1
ATOM 2179 C C . PHE A 1 300 ? -15.265 5.473 11.998 1.00 77.44 300 PHE A C 1
ATOM 2181 O O . PHE A 1 300 ? -15.450 6.540 12.580 1.00 77.44 300 PHE A O 1
ATOM 2188 N N . THR A 1 301 ? -16.241 4.586 11.801 1.00 84.25 301 THR A N 1
ATOM 2189 C CA . THR A 1 301 ? -17.589 4.758 12.353 1.00 84.25 301 THR A CA 1
ATOM 2190 C C . THR A 1 301 ? -17.611 4.370 13.826 1.00 84.25 301 THR A C 1
ATOM 2192 O O . THR A 1 301 ? -17.445 3.203 14.191 1.00 84.25 301 THR A O 1
ATOM 2195 N N . VAL A 1 302 ? -17.876 5.347 14.684 1.00 83.38 302 VAL A N 1
ATOM 2196 C CA . VAL A 1 302 ? -18.102 5.138 16.109 1.00 83.38 302 VAL A CA 1
ATOM 2197 C C . VAL A 1 302 ? -19.541 4.657 16.301 1.00 83.38 302 VAL A C 1
ATOM 2199 O O . VAL A 1 302 ? -20.498 5.343 15.948 1.00 83.38 302 VAL A O 1
ATOM 2202 N N . GLY A 1 303 ? -19.719 3.460 16.863 1.00 84.12 303 GLY A N 1
ATOM 2203 C CA . GLY A 1 303 ? -21.044 2.967 17.255 1.00 84.12 303 GLY A CA 1
ATOM 2204 C C . GLY A 1 303 ? -21.649 3.769 18.414 1.00 84.12 303 GLY A C 1
ATOM 2205 O O . GLY A 1 303 ? -21.017 4.660 18.974 1.00 84.12 303 GLY A O 1
ATOM 2206 N N . ALA A 1 304 ? -22.876 3.437 18.816 1.00 84.50 304 ALA A N 1
ATOM 2207 C CA . ALA A 1 304 ? -23.475 4.053 19.998 1.00 84.50 304 ALA A CA 1
ATOM 2208 C C . ALA A 1 304 ? -22.664 3.739 21.277 1.00 84.50 304 ALA A C 1
ATOM 2210 O O . ALA A 1 304 ? -22.352 2.579 21.570 1.00 84.50 304 ALA A O 1
ATOM 2211 N N . VAL A 1 305 ? -22.328 4.783 22.036 1.00 86.44 305 VAL A N 1
ATOM 2212 C CA . VAL A 1 305 ? -21.539 4.714 23.272 1.00 86.44 305 VAL A CA 1
ATOM 2213 C C . VAL A 1 305 ? -22.332 3.987 24.368 1.00 86.44 305 VAL A C 1
ATOM 2215 O O . VAL A 1 305 ? -23.553 4.105 24.459 1.00 86.44 305 VAL A O 1
ATOM 2218 N N . ALA A 1 306 ? -21.629 3.213 25.204 1.00 83.75 306 ALA A N 1
ATOM 2219 C CA . ALA A 1 306 ? -22.181 2.476 26.350 1.00 83.75 306 ALA A CA 1
ATOM 2220 C C . ALA A 1 306 ? -23.273 1.429 26.019 1.00 83.75 306 ALA A C 1
ATOM 2222 O O . ALA A 1 306 ? -24.093 1.092 26.870 1.00 83.75 306 ALA A O 1
ATOM 2223 N N . VAL A 1 307 ? -23.280 0.873 24.799 1.00 81.75 307 VAL A N 1
ATOM 2224 C CA . VAL A 1 307 ? -24.195 -0.228 24.429 1.00 81.75 307 VAL A CA 1
ATOM 2225 C C . VAL A 1 307 ? -23.670 -1.599 24.861 1.00 81.75 307 VAL A C 1
ATOM 2227 O O . VAL A 1 307 ? -24.437 -2.421 25.358 1.00 81.75 307 VAL A O 1
ATOM 2230 N N . ALA A 1 308 ? -22.376 -1.864 24.659 1.00 74.38 308 ALA A N 1
ATOM 2231 C CA . ALA A 1 308 ? -21.773 -3.159 24.990 1.00 74.38 308 ALA A CA 1
ATOM 2232 C C . ALA A 1 308 ? -21.565 -3.343 26.502 1.00 74.38 308 ALA A C 1
ATOM 2234 O O . ALA A 1 308 ? -21.729 -4.451 27.010 1.00 74.38 308 ALA A O 1
ATOM 2235 N N . ASP A 1 309 ? -21.236 -2.254 27.200 1.00 75.56 309 ASP A N 1
ATOM 2236 C CA . ASP A 1 309 ? -21.069 -2.199 28.652 1.00 75.56 309 ASP A CA 1
ATOM 2237 C C . ASP A 1 309 ? -21.758 -0.933 29.194 1.00 75.56 309 ASP A C 1
ATOM 2239 O O . ASP A 1 309 ? -21.157 0.147 29.226 1.00 75.56 309 ASP A O 1
ATOM 2243 N N . PRO A 1 310 ? -23.065 -1.012 29.503 1.00 83.69 310 PRO A N 1
ATOM 2244 C CA . PRO A 1 310 ? -23.817 0.131 29.997 1.00 83.69 310 PRO A CA 1
ATOM 2245 C C . PRO A 1 310 ? -23.318 0.597 31.362 1.00 83.69 310 PRO A C 1
ATOM 2247 O O . PRO A 1 310 ? -23.150 -0.197 32.288 1.00 83.69 310 PRO A O 1
ATOM 2250 N N . LEU A 1 311 ? -23.174 1.912 31.520 1.00 84.94 311 LEU A N 1
ATOM 2251 C CA . LEU A 1 311 ? -22.815 2.507 32.801 1.00 84.94 311 LEU A CA 1
ATOM 2252 C C . LEU A 1 311 ? -23.942 2.260 33.812 1.00 84.94 311 LEU A C 1
ATOM 2254 O O . LEU A 1 311 ? -25.093 2.646 33.601 1.00 84.94 311 LEU A O 1
ATOM 2258 N N . ALA A 1 312 ? -23.607 1.610 34.924 1.00 85.62 312 ALA A N 1
ATOM 2259 C CA . ALA A 1 312 ? -24.524 1.459 36.042 1.00 85.62 312 ALA A CA 1
ATOM 2260 C C . ALA A 1 312 ? -24.599 2.762 36.846 1.00 85.62 312 ALA A C 1
ATOM 2262 O O . ALA A 1 312 ? -23.602 3.472 36.994 1.00 85.62 312 ALA A O 1
ATOM 2263 N N . LEU A 1 313 ? -25.759 3.041 37.451 1.00 87.00 313 LEU A N 1
ATOM 2264 C CA . LEU A 1 313 ? -25.855 4.100 38.455 1.00 87.00 313 LEU A CA 1
ATOM 2265 C C . LEU A 1 313 ? -24.779 3.889 39.538 1.00 87.00 313 LEU A C 1
ATOM 2267 O O . LEU A 1 313 ? -24.559 2.751 39.962 1.00 87.00 313 LEU A O 1
ATOM 2271 N N . PRO A 1 314 ? -24.133 4.959 40.024 1.00 91.00 314 PRO A N 1
ATOM 2272 C CA . PRO A 1 314 ? -24.450 6.378 39.812 1.00 91.00 314 PRO A CA 1
ATOM 2273 C C . PRO A 1 314 ? -23.709 7.048 38.630 1.00 91.00 314 PRO A C 1
ATOM 2275 O O . PRO A 1 314 ? -23.476 8.257 38.667 1.00 91.00 314 PRO A O 1
ATOM 2278 N N . PHE A 1 315 ? -23.295 6.286 37.615 1.00 91.81 315 PHE A N 1
ATOM 2279 C CA . PHE A 1 315 ? -22.633 6.826 36.428 1.00 91.81 315 PHE A CA 1
ATOM 2280 C C . PHE A 1 315 ? -23.600 6.998 35.250 1.00 91.81 315 PHE A C 1
ATOM 2282 O O . PHE A 1 315 ? -24.547 6.226 35.093 1.00 91.81 315 PHE A O 1
ATOM 2289 N N . SER A 1 316 ? -23.345 7.992 34.402 1.00 92.19 316 SER A N 1
ATOM 2290 C CA . SER A 1 316 ? -24.105 8.255 33.176 1.00 92.19 316 SER A CA 1
ATOM 2291 C C . SER A 1 316 ? -23.208 8.823 32.072 1.00 92.19 316 SER A C 1
ATOM 2293 O O . SER A 1 316 ? -22.149 9.390 32.341 1.00 92.19 316 SER A O 1
ATOM 2295 N N . VAL A 1 317 ? -23.624 8.655 30.814 1.00 92.56 317 VAL A N 1
ATOM 2296 C CA . VAL A 1 317 ? -23.005 9.335 29.665 1.00 92.56 317 VAL A CA 1
ATOM 2297 C C . VAL A 1 317 ? -23.700 10.680 29.468 1.00 92.56 317 VAL A C 1
ATOM 2299 O O . VAL A 1 317 ? -24.929 10.757 29.493 1.00 92.56 317 VAL A O 1
ATOM 2302 N N . VAL A 1 318 ? -22.915 11.733 29.266 1.00 93.62 318 VAL A N 1
ATOM 2303 C CA . VAL A 1 318 ? -23.375 13.098 28.977 1.00 93.62 318 VAL A CA 1
ATOM 2304 C C . VAL A 1 318 ? -22.600 13.656 27.786 1.00 93.62 318 VAL A C 1
ATOM 2306 O O . VAL A 1 318 ? -21.545 13.133 27.448 1.00 93.62 318 VAL A O 1
ATOM 2309 N N . ASP A 1 319 ? -23.115 14.702 27.137 1.00 94.81 319 ASP A N 1
ATOM 2310 C CA . ASP A 1 319 ? -22.421 15.415 26.048 1.00 94.81 319 ASP A CA 1
ATOM 2311 C C . ASP A 1 319 ? -21.846 14.494 24.950 1.00 94.81 319 ASP A C 1
ATOM 2313 O O . ASP A 1 319 ? -20.728 14.691 24.477 1.00 94.81 319 ASP A O 1
ATOM 2317 N N . ASP A 1 320 ? -22.597 13.457 24.572 1.00 93.94 320 ASP A N 1
ATOM 2318 C CA . ASP A 1 320 ? -22.166 12.446 23.607 1.00 93.94 320 ASP A CA 1
ATOM 2319 C C . ASP A 1 320 ? -22.151 12.991 22.174 1.00 93.94 320 ASP A C 1
ATOM 2321 O O . ASP A 1 320 ? -23.183 13.052 21.503 1.00 93.94 320 ASP A O 1
ATOM 2325 N N . ASN A 1 321 ? -20.959 13.362 21.706 1.00 94.94 321 ASN A N 1
ATOM 2326 C CA . ASN A 1 321 ? -20.706 13.763 20.323 1.00 94.94 321 ASN A CA 1
ATOM 2327 C C . ASN A 1 321 ? -20.036 12.644 19.512 1.00 94.94 321 ASN A C 1
ATOM 2329 O O . ASN A 1 321 ? -19.501 12.913 18.441 1.00 94.94 321 ASN A O 1
ATOM 2333 N N . CYS A 1 322 ? -20.016 11.412 20.027 1.00 92.00 322 CYS A N 1
ATOM 2334 C CA . CYS A 1 322 ? -19.340 10.278 19.406 1.00 92.00 322 CYS A CA 1
ATOM 2335 C C . CYS A 1 322 ? -20.312 9.249 18.825 1.00 92.00 322 CYS A C 1
ATOM 2337 O O . CYS A 1 322 ? -20.022 8.665 17.787 1.00 92.00 322 CYS A O 1
ATOM 2339 N N . SER A 1 323 ? -21.460 9.006 19.459 1.00 90.06 323 SER A N 1
ATOM 2340 C CA . SER A 1 323 ? -22.401 7.976 19.010 1.00 90.06 323 SER A CA 1
ATOM 2341 C C . SER A 1 323 ? -22.854 8.152 17.558 1.00 90.06 323 SER A C 1
ATOM 2343 O O . SER A 1 323 ? -23.508 9.136 17.214 1.00 90.06 323 SER A O 1
ATOM 2345 N N . ASN A 1 324 ? -22.628 7.118 16.742 1.00 88.12 324 ASN A N 1
ATOM 2346 C CA . ASN A 1 324 ? -23.001 7.050 15.322 1.00 88.12 324 ASN A CA 1
ATOM 2347 C C . ASN A 1 324 ? -22.320 8.116 14.446 1.00 88.12 324 ASN A C 1
ATOM 2349 O O . ASN A 1 324 ? -22.885 8.524 13.430 1.00 88.12 324 ASN A O 1
ATOM 2353 N N . LEU A 1 325 ? -21.134 8.578 14.848 1.00 87.69 325 LEU A N 1
ATOM 2354 C CA . LEU A 1 325 ? -20.333 9.520 14.078 1.00 87.69 325 LEU A CA 1
ATOM 2355 C C . LEU A 1 325 ? -19.279 8.786 13.243 1.00 87.69 325 LEU A C 1
ATOM 2357 O O . LEU A 1 325 ? -18.604 7.885 13.738 1.00 87.69 325 LEU A O 1
ATOM 2361 N N . ASP A 1 326 ? -19.094 9.221 12.000 1.00 84.88 326 ASP A N 1
ATOM 2362 C CA . ASP A 1 326 ? -17.958 8.822 11.171 1.00 84.88 326 ASP A CA 1
ATOM 2363 C C . ASP A 1 326 ? -16.795 9.788 11.405 1.00 84.88 326 ASP A C 1
ATOM 2365 O O . ASP A 1 326 ? -16.893 10.963 11.064 1.00 84.88 326 ASP A O 1
ATOM 2369 N N . LEU A 1 327 ? -15.697 9.290 11.972 1.00 82.44 327 LEU A N 1
ATOM 2370 C CA . LEU A 1 327 ? -14.461 10.046 12.146 1.00 82.44 327 LEU A CA 1
ATOM 2371 C C . LEU A 1 327 ? -13.574 9.866 10.917 1.00 82.44 327 LEU A C 1
ATOM 2373 O O . LEU A 1 327 ? -13.088 8.761 10.661 1.00 82.44 327 LEU A O 1
ATOM 2377 N N . ALA A 1 328 ? -13.308 10.938 10.177 1.00 84.12 328 ALA A N 1
ATOM 2378 C CA . ALA A 1 328 ? -12.269 10.932 9.151 1.00 84.12 328 ALA A CA 1
ATOM 2379 C C . ALA A 1 328 ? -10.873 10.704 9.778 1.00 84.12 328 ALA A C 1
ATOM 2381 O O . ALA A 1 328 ? -10.701 10.867 10.991 1.00 84.12 328 ALA A O 1
ATOM 2382 N N . PRO A 1 329 ? -9.845 10.337 8.990 1.00 79.56 329 PRO A N 1
ATOM 2383 C CA . PRO A 1 329 ? -8.469 10.300 9.478 1.00 79.56 329 PRO A CA 1
ATOM 2384 C C . PRO A 1 329 ? -8.089 11.597 10.198 1.00 79.56 329 PRO A C 1
ATOM 2386 O O . PRO A 1 329 ? -8.360 12.691 9.703 1.00 79.56 329 PRO A O 1
ATOM 2389 N N . THR A 1 330 ? -7.432 11.474 11.351 1.00 85.50 330 THR A N 1
ATOM 2390 C CA . THR A 1 330 ? -7.046 12.542 12.297 1.00 85.50 330 THR A CA 1
ATOM 2391 C C . THR A 1 330 ? -8.190 13.252 13.030 1.00 85.50 330 THR A C 1
ATOM 2393 O O . THR A 1 330 ? -7.927 14.097 13.887 1.00 85.50 330 THR A O 1
ATOM 2396 N N . GLU A 1 331 ? -9.448 12.917 12.739 1.00 91.56 331 GLU A N 1
ATOM 2397 C CA . GLU A 1 331 ? -10.603 13.492 13.424 1.00 91.56 331 GLU A CA 1
ATOM 2398 C C . GLU A 1 331 ? -10.804 12.863 14.806 1.00 91.56 331 GLU A C 1
ATOM 2400 O O . GLU A 1 331 ? -10.458 11.703 15.060 1.00 91.56 331 GLU A O 1
ATOM 2405 N N . SER A 1 332 ? -11.387 13.642 15.713 1.00 94.25 332 SER A N 1
ATOM 2406 C CA . SER A 1 332 ? -11.752 13.190 17.044 1.00 94.25 332 SER A CA 1
ATOM 2407 C C . SER A 1 332 ? -13.149 13.646 17.437 1.00 94.25 332 SER A C 1
ATOM 2409 O O . SER A 1 332 ? -13.653 14.670 16.979 1.00 94.25 332 SER A O 1
ATOM 2411 N N . CYS A 1 333 ? -13.762 12.878 18.329 1.00 95.50 333 CYS A N 1
ATOM 2412 C CA . CYS A 1 333 ? -14.992 13.242 19.015 1.00 95.50 333 CYS A CA 1
ATOM 2413 C C . CYS A 1 333 ? -14.817 13.088 20.521 1.00 95.50 333 CYS A C 1
ATOM 2415 O O . CYS A 1 333 ? -13.875 12.448 21.001 1.00 95.50 333 CYS A O 1
ATOM 2417 N N . THR A 1 334 ? -15.747 13.667 21.275 1.00 96.12 334 THR A N 1
ATOM 2418 C CA . THR A 1 334 ? -15.752 13.576 22.732 1.00 96.12 334 THR A CA 1
ATOM 2419 C C . THR A 1 334 ? -17.118 13.192 23.272 1.00 96.12 334 THR A C 1
ATOM 2421 O O . THR A 1 334 ? -18.156 13.508 22.689 1.00 96.12 334 THR A O 1
ATOM 2424 N N . PHE A 1 335 ? -17.102 12.536 24.426 1.00 95.50 335 PHE A N 1
ATOM 2425 C CA . PHE A 1 335 ? -18.271 12.368 25.278 1.00 95.50 335 PHE A CA 1
ATOM 2426 C C . PHE A 1 335 ? -17.866 12.518 26.744 1.00 95.50 335 PHE A C 1
ATOM 2428 O O . PHE A 1 335 ? -16.720 12.269 27.124 1.00 95.50 335 PHE A O 1
ATOM 2435 N N . GLY A 1 336 ? -18.802 12.952 27.578 1.00 94.44 336 GLY A N 1
ATOM 2436 C CA . GLY A 1 336 ? -18.623 13.048 29.017 1.00 94.44 336 GLY A CA 1
ATOM 2437 C C . GLY A 1 336 ? -19.068 11.775 29.730 1.00 94.44 336 GLY A C 1
ATOM 2438 O O . GLY A 1 336 ? -20.100 11.185 29.412 1.00 94.44 336 GLY A O 1
ATOM 2439 N N . VAL A 1 337 ? -18.314 11.382 30.751 1.00 93.88 337 VAL A N 1
ATOM 2440 C CA . VAL A 1 337 ? -18.756 10.428 31.766 1.00 93.88 337 VAL A CA 1
ATOM 2441 C C . VAL A 1 337 ? -19.028 11.207 33.042 1.00 93.88 337 VAL A C 1
ATOM 2443 O O . VAL A 1 337 ? -18.173 11.943 33.536 1.00 93.88 337 VAL A O 1
ATOM 2446 N N . GLN A 1 338 ? -20.233 11.059 33.570 1.00 93.81 338 GLN A N 1
ATOM 2447 C CA . GLN A 1 338 ? -20.709 11.751 34.754 1.00 93.81 338 GLN A CA 1
ATOM 2448 C C . GLN A 1 338 ? -20.850 10.773 35.918 1.00 93.81 338 GLN A C 1
ATOM 2450 O O . GLN A 1 338 ? -21.374 9.676 35.753 1.00 93.81 338 GLN A O 1
ATOM 2455 N N . PHE A 1 339 ? -20.408 11.190 37.101 1.00 93.31 339 PHE A N 1
ATOM 2456 C CA . PHE A 1 339 ? -20.610 10.497 38.370 1.00 93.31 339 PHE A CA 1
ATOM 2457 C C . PHE A 1 339 ? -21.435 11.382 39.309 1.00 93.31 339 PHE A C 1
ATOM 2459 O O . PHE A 1 339 ? -21.000 12.478 39.674 1.00 93.31 339 PHE A O 1
ATOM 2466 N N . GLU A 1 340 ? -22.611 10.897 39.715 1.00 92.38 340 GLU A N 1
ATOM 2467 C CA . GLU A 1 340 ? -23.533 11.590 40.625 1.00 92.38 340 GLU A CA 1
ATOM 2468 C C . GLU A 1 340 ? -23.928 10.677 41.802 1.00 92.38 340 GLU A C 1
ATOM 2470 O O . GLU A 1 340 ? -24.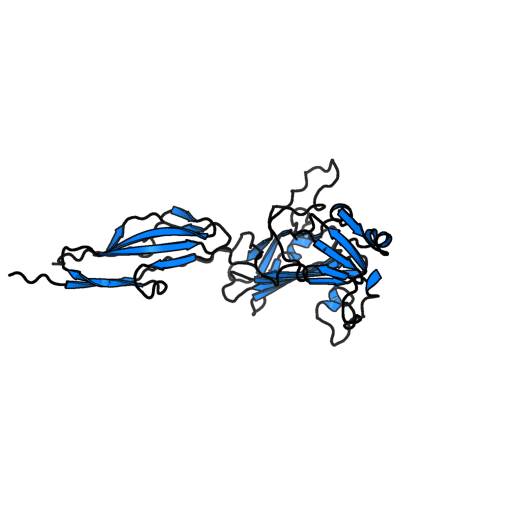986 10.042 41.791 1.00 92.38 340 GLU A O 1
ATOM 2475 N N . PRO A 1 341 ? -23.081 10.544 42.839 1.00 89.69 341 PRO A N 1
ATOM 2476 C CA . PRO A 1 341 ? -23.363 9.665 43.966 1.00 89.69 341 PRO A CA 1
ATOM 2477 C C . PRO A 1 341 ? -24.586 10.140 44.768 1.00 89.69 341 PRO A C 1
ATOM 2479 O O . PRO A 1 341 ? -24.526 11.111 45.532 1.00 89.69 341 PRO A O 1
ATOM 2482 N N . THR A 1 342 ? -25.690 9.401 44.646 1.00 82.19 342 THR A N 1
ATOM 2483 C CA . THR A 1 342 ? -26.903 9.556 45.461 1.00 82.19 342 THR A CA 1
ATOM 2484 C C . THR A 1 342 ? -26.908 8.587 46.646 1.00 82.19 342 THR A C 1
ATOM 2486 O O . THR A 1 342 ? -26.201 7.580 46.643 1.00 82.19 342 THR A O 1
ATOM 2489 N N . ASP A 1 343 ? -27.714 8.870 47.679 1.00 67.00 343 ASP A N 1
ATOM 2490 C CA . ASP A 1 343 ? -27.965 7.878 48.739 1.00 67.00 343 ASP A CA 1
ATOM 2491 C C . ASP A 1 343 ? -28.584 6.629 48.095 1.00 67.00 343 ASP A C 1
ATOM 2493 O O . ASP A 1 343 ? -29.691 6.682 47.560 1.00 67.00 343 ASP A O 1
ATOM 2497 N N . THR A 1 344 ? -27.865 5.510 48.138 1.00 54.94 344 THR A N 1
ATOM 2498 C CA . THR A 1 344 ? -28.480 4.193 47.996 1.00 54.94 344 THR A CA 1
ATOM 2499 C C . THR A 1 344 ? -29.027 3.843 49.374 1.00 54.94 344 THR A C 1
ATOM 2501 O O . THR A 1 344 ? -28.272 3.723 50.338 1.00 54.94 344 THR A O 1
ATOM 2504 N N . THR A 1 345 ? -30.353 3.806 49.496 1.00 44.53 345 THR A N 1
ATOM 2505 C CA . THR A 1 345 ? -31.031 3.244 50.675 1.00 44.53 345 THR A CA 1
ATOM 2506 C C . THR A 1 345 ? -30.600 1.811 50.923 1.00 44.53 345 THR A C 1
ATOM 2508 O O . THR A 1 345 ? -30.526 1.071 49.915 1.00 44.53 345 THR A O 1
#

Solvent-accessible surface area (backbone atoms only — not comparable to full-atom values): 18828 Å² total; per-residue (Å²): 131,86,79,81,56,68,46,75,47,76,47,79,59,69,76,71,79,77,75,86,62,65,55,73,50,68,38,35,42,34,55,80,43,70,70,12,19,43,58,42,43,47,38,31,89,73,66,44,71,64,32,76,66,54,97,85,49,62,85,63,17,71,80,67,71,23,37,79,53,97,73,58,82,96,52,66,38,35,37,47,55,54,68,32,44,27,37,35,75,39,58,45,38,57,54,64,82,89,58,90,87,62,86,74,75,73,74,76,73,63,68,24,27,29,43,25,41,35,42,41,81,89,70,49,27,42,27,59,64,26,32,24,40,11,38,46,75,38,39,36,33,37,71,88,61,22,42,30,41,23,45,39,34,26,42,34,34,47,61,88,75,54,59,80,84,52,56,64,61,32,44,32,57,36,49,100,76,42,39,29,66,35,74,48,76,46,61,92,56,57,40,51,45,37,32,34,47,88,63,19,49,76,49,67,48,52,92,54,52,88,59,50,84,71,61,60,61,55,41,39,31,38,37,41,37,38,39,34,45,99,82,66,61,35,37,44,31,45,39,41,34,28,20,88,74,64,25,37,42,34,32,34,43,38,40,37,42,35,78,33,78,48,56,36,44,77,42,86,65,36,69,73,51,50,53,69,64,46,75,40,50,58,80,41,74,50,74,45,46,38,38,43,31,24,72,10,74,38,70,44,75,35,60,64,74,55,68,89,53,61,68,58,83,52,36,43,84,40,76,70,61,33,54,70,34,74,27,45,54,74,29,69,34,40,31,29,44,34,42,43,49,64,90,79,129

Nearest PDB structures (foldseek):
  3qbt-assembly2_D  TM=6.490E-01  e=1.738E-01  Homo sapiens
  3qis-assembly1_A  TM=6.661E-01  e=4.569E-01  Homo sapiens
 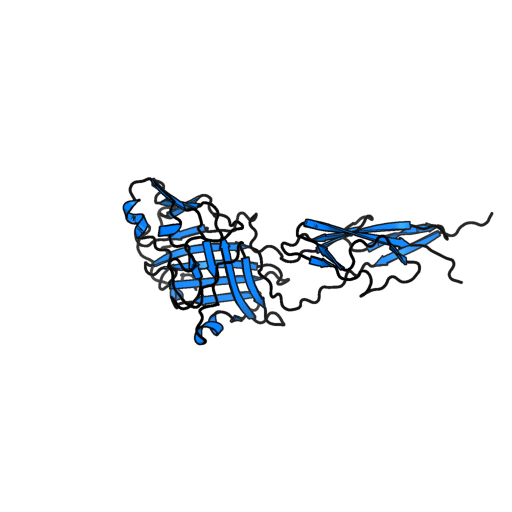 3qbt-assembly4_H  TM=5.050E-01  e=1.479E-01  Homo sapiens
  1qqs-assembly1_A-2  TM=3.355E-01  e=5.976E-01  Homo sapiens
  5jr8-assembly2_B  TM=3.305E-01  e=9.184E-01  Homo sapiens

Foldseek 3Di:
DDDFDWDWDKDFFCQDDDPCDKPQDWFAFDLPDPQFAWADKAFCVQQNDFDADDPPDDPCQVLLRGHRPPDDPVDHQKGKVVGRQGWDWAFAAQPADPDPDDPPGDDGDDTHFTWRWTADPPRFKIFGQKGKTHGAFIWMHGNVFKTWTFHRWIKIFHPPQADPVCRVLRIATQDPQRKGKRKDQAPPHTGIAIRACVTGGPDMDGDCVVVSNVPGQGFRIKMKMWGADPVRQWTKIWIWTADPSRMIIIGITTTFRQWDKFKFKPDPVGRPSMDTPGIDGAQDKDKIKMKIWGQHQHKDFQAAGCPVPNDDPPKDKAPDPRHRDTAHNGGMDMIMIMGHHYDDD

Sequence (345 aa):
MKTRKTLTGFSLLVVAAVSATAVAEPVPIDTTDPQTGMTQIYSATFDGAMAQCNAGSPSYCSFFNGEPPPSPPAIRAITFTPNPSRVVSGVPDGIGPGLPPVSPPQPVPAAGSFLDLTRAPGNTSVTLNGGTIKFPDLPIVIRNETVINATGAGIVFNTANLTVPLAAQLTVPLDANGVAEFLVNQAPGIAVDFSAFTVVATDCSGSLCSLVQILTLDMIKYRLVIDYDDTFTTFTADFIGQSANNSFVYATLNSTSPTNVVVTDTVPPADDRQVPFGSVVQGETRNETVTVTNNGASNFTVGAVAVADPLALPFSVVDDNCSNLDLAPTESCTFGVQFEPTDTT

pLDDT: mean 80.63, std 15.51, range [31.03, 96.19]

Radius of gyration: 27.03 Å; Cα contacts (8 Å, |Δi|>4): 828; chains: 1; bounding box: 62×43×90 Å

Secondary structure (DSSP, 8-state):
-----EEEEEEE-----------EEEEEB-SS-TT-EEEEEE-HHHH-PPBPP-TTS-TTHHHHT-B--S-SSSS-SEEESSSS---BSSPPSS-S--SS--SSPPPPPPSSSEEEEEEPTTS-EEEEEEEEEE--SEEEEETTTEEEEESS-EEEEEGGG--GGGHHHHEEE--TTSEEEEEE--TTTSEEEEPPHHHHEEEEESTTGGGGGG----EEEEEEEEEE-TTSS-EEEEEEEEETTS-EEEEEEEBPPS--EEEEESSSSTTSSEEEEEEEETT--EEEEEEEEE-SSS-EE---TTSSSPPPTTEEEES---TT-EE-TT-EEEEEEEE------